Protein AF-A0A2N1IZI8-F1 (afdb_monomer)

Radius of gyration: 23.33 Å; Cα contacts (8 Å, |Δi|>4): 449; chains: 1; bounding box: 61×42×67 Å

Organism: NCBI:txid197482

Mean predicted aligned error: 6.03 Å

Foldseek 3Di:
DAFDPPFDPVLLVLLQVVLVVLLVQLVVLLPDDDPDQVVSFDWDAQPNDIWTWGVDADPPFRTWIDDPFKIKGAHRDDPPDPDHRIDIDTDPLNCLQPNPVVSVVVVLVSVCVSHVGDFAFAFKDKDKDKDWPDDDDPLQLLQKFFPDPDPQPQPDPAKDWDDDVPHTFWIKTDDDFKIKIKGFVQVVCVVPVVSVSCCVRPQVPDPPHDPVTIMIMIMIMGGDVRQQPDADPLGGLRGPVSVVVCVVVVVVVVPNGMDRHPDDPLLSVCLVVQWDQDPVRDIDGHDPVSSRD

Secondary structure (DSSP, 8-state):
-EE-TT--HHHHHHHHHHHHHHHHHHHHHHTS--SSGGG-EEEEEETTEEEEEESS--TT-SEEEE-SSEEEEE----TT--S-SEEEEE-HHHHHHH-HHHHHHHHHHHHHHH-SSEE-B--EEEEEEEE-S----HHHHHHEEE---S--S-SSSS-EEEEETTEEEEEEE--TTEEEEEEEHHHHHHH-GGGGGHIIIIITTSTT--TTS--EEEEEEEEHHHHTT-EETTEETTBHHHHHHTHHHHHHHHHHHEEE----HHHHHHHHHTEEE-TTS-EEEPPHHHHH-

Nearest PDB structures (foldseek):
  2af6-assembly2_G  TM=1.669E-01  e=7.636E-01  Mycobacterium tuberculosis
  3gwc-assembly2_G  TM=1.568E-01  e=1.373E+00  Mycobacterium tuberculosis
  3pbp-assembly2_D  TM=1.408E-01  e=3.121E+00  Saccharomyces cerevisiae
  3pbp-assembly4_J  TM=1.392E-01  e=5.291E+00  Saccharomyces cerevisiae

Structure (mmCIF, N/CA/C/O backbone):
data_AF-A0A2N1IZI8-F1
#
_entry.id   AF-A0A2N1IZI8-F1
#
loop_
_atom_site.group_PDB
_atom_site.id
_atom_site.type_symbol
_atom_site.label_atom_id
_atom_site.label_alt_id
_atom_site.label_comp_id
_atom_site.label_asym_id
_atom_site.label_entity_id
_atom_site.label_seq_id
_atom_site.pdbx_PDB_ins_code
_atom_site.Cartn_x
_atom_site.Cartn_y
_atom_site.Cartn_z
_atom_site.occupancy
_atom_site.B_iso_or_equiv
_atom_site.auth_seq_id
_atom_site.auth_comp_id
_atom_site.auth_asym_id
_atom_site.auth_atom_id
_atom_site.pdbx_PDB_model_num
ATOM 1 N N . TYR A 1 1 ? -10.263 6.969 8.848 1.00 91.00 1 TYR A N 1
ATOM 2 C CA . TYR A 1 1 ? -11.689 7.186 9.104 1.00 91.00 1 TYR A CA 1
ATOM 3 C C . TYR A 1 1 ? -11.866 8.398 9.988 1.00 91.00 1 TYR A C 1
ATOM 5 O O . TYR A 1 1 ? -11.061 8.643 10.887 1.00 91.00 1 TYR A O 1
ATOM 13 N N . TYR A 1 2 ? -12.883 9.174 9.658 1.00 91.19 2 TYR A N 1
ATOM 14 C CA . TYR A 1 2 ? -13.270 10.417 10.293 1.00 91.19 2 TYR A CA 1
ATOM 15 C C . TYR A 1 2 ? -14.724 10.272 10.729 1.00 91.19 2 TYR A C 1
ATOM 17 O O . TYR A 1 2 ? -15.522 9.757 9.944 1.00 91.19 2 TYR A O 1
ATOM 25 N N . PRO A 1 3 ? -15.086 10.733 11.928 1.00 87.06 3 PRO A N 1
ATOM 26 C CA . PRO A 1 3 ? -16.480 10.859 12.317 1.00 87.06 3 PRO A CA 1
ATOM 27 C C . PRO A 1 3 ? -17.219 11.763 11.344 1.00 87.06 3 PRO A C 1
ATOM 29 O O . PRO A 1 3 ? -16.685 12.798 10.932 1.00 87.06 3 PRO A O 1
ATOM 32 N N . ASN A 1 4 ? -18.421 11.358 10.952 1.00 84.81 4 ASN A N 1
ATOM 33 C CA . ASN A 1 4 ? -19.292 12.193 10.136 1.00 84.81 4 ASN A CA 1
ATOM 34 C C . ASN A 1 4 ? -20.238 13.027 11.034 1.00 84.81 4 ASN A C 1
ATOM 36 O O . ASN A 1 4 ? -20.228 12.895 12.257 1.00 84.81 4 ASN A O 1
ATOM 40 N N . MET A 1 5 ? -21.032 13.917 10.431 1.00 83.06 5 MET A N 1
ATOM 41 C CA . MET A 1 5 ? -21.903 14.856 11.162 1.00 83.06 5 MET A CA 1
ATOM 42 C C . MET A 1 5 ? -23.081 14.196 11.902 1.00 83.06 5 MET A C 1
ATOM 44 O O . MET A 1 5 ? -23.736 14.865 12.691 1.00 83.06 5 MET A O 1
ATOM 48 N N . GLN A 1 6 ? -23.354 12.916 11.648 1.00 86.75 6 GLN A N 1
ATOM 49 C CA . GLN A 1 6 ? -24.445 12.155 12.264 1.00 86.75 6 GLN A CA 1
ATOM 50 C C . GLN A 1 6 ? -24.029 11.460 13.563 1.00 86.75 6 GLN A C 1
ATOM 52 O O . GLN A 1 6 ? -24.893 10.929 14.249 1.00 86.75 6 GLN A O 1
ATOM 57 N N . LEU A 1 7 ? -22.734 11.448 13.899 1.00 87.75 7 LEU A N 1
ATOM 58 C CA . LEU A 1 7 ? -22.266 10.805 15.121 1.00 87.75 7 LEU A CA 1
ATOM 59 C C . LEU A 1 7 ? -22.846 11.523 16.349 1.00 87.75 7 LEU A C 1
ATOM 61 O O . LEU A 1 7 ? -22.687 12.738 16.509 1.00 87.75 7 LEU A O 1
ATOM 65 N N . THR A 1 8 ? -23.509 10.768 17.215 1.00 91.62 8 THR A N 1
ATOM 66 C CA . THR A 1 8 ? -24.122 11.268 18.445 1.00 91.62 8 THR A CA 1
ATOM 67 C C . THR A 1 8 ? -23.085 11.449 19.553 1.00 91.62 8 THR A C 1
ATOM 69 O O . THR A 1 8 ? -21.974 10.921 19.500 1.00 91.62 8 THR A O 1
ATOM 72 N N . GLN A 1 9 ? -23.440 12.200 20.598 1.00 90.75 9 GLN A N 1
ATOM 73 C CA . GLN A 1 9 ? -22.559 12.368 21.755 1.00 90.75 9 GLN A CA 1
ATOM 74 C C . GLN A 1 9 ? -22.321 11.050 22.509 1.00 90.75 9 GLN A C 1
ATOM 76 O O . GLN A 1 9 ? -21.206 10.843 22.979 1.00 90.75 9 GLN A O 1
ATOM 81 N N . SER A 1 10 ? -23.328 10.170 22.594 1.00 93.56 10 SER A N 1
ATOM 82 C CA . SER A 1 10 ? -23.185 8.852 23.230 1.00 93.56 10 SER A CA 1
ATOM 83 C C . SER A 1 10 ? -22.148 8.011 22.493 1.00 93.56 10 SER A C 1
ATOM 85 O O . SER A 1 10 ? -21.157 7.618 23.088 1.00 93.56 10 SER A O 1
ATOM 87 N N . GLU A 1 11 ? -22.275 7.875 21.170 1.00 93.50 11 GLU A N 1
ATOM 88 C CA . GLU A 1 11 ? -21.327 7.088 20.367 1.00 93.50 11 GLU A CA 1
ATOM 89 C C . GLU A 1 11 ? -19.895 7.649 20.423 1.00 93.50 11 GLU A C 1
ATOM 91 O O . GLU A 1 11 ? -18.917 6.912 20.312 1.00 93.50 11 GLU A O 1
ATOM 96 N N . MET A 1 12 ? -19.740 8.969 20.594 1.00 92.06 12 MET A N 1
ATOM 97 C CA . MET A 1 12 ? -18.425 9.582 20.816 1.00 92.06 12 MET A CA 1
ATOM 98 C C . MET A 1 12 ? -17.816 9.197 22.165 1.00 92.06 12 MET A C 1
ATOM 100 O O . MET A 1 12 ? -16.592 9.071 22.249 1.00 92.06 12 MET A O 1
ATOM 104 N N . ILE A 1 13 ? -18.640 9.089 23.211 1.00 94.38 13 ILE A N 1
ATOM 105 C CA . ILE A 1 13 ? -18.217 8.650 24.544 1.00 94.38 13 ILE A CA 1
ATOM 106 C C . ILE A 1 13 ? -17.843 7.171 24.470 1.00 94.38 13 ILE A C 1
ATOM 108 O O . ILE A 1 13 ? -16.692 6.854 24.754 1.00 94.38 13 ILE A O 1
ATOM 112 N N . ASP A 1 14 ? -18.724 6.327 23.932 1.00 95.69 14 ASP A N 1
ATOM 113 C CA . ASP A 1 14 ? -18.501 4.883 23.788 1.00 95.69 14 ASP A CA 1
ATOM 114 C C . ASP A 1 14 ? -17.203 4.586 23.016 1.00 95.69 14 ASP A C 1
ATOM 116 O O . ASP A 1 14 ? -16.357 3.804 23.451 1.00 95.69 14 ASP A O 1
ATOM 120 N N . PHE A 1 15 ? -16.969 5.292 21.903 1.00 95.81 15 PHE A N 1
ATOM 121 C CA . PHE A 1 15 ? -15.716 5.179 21.155 1.00 95.81 15 PHE A CA 1
ATOM 122 C C . PHE A 1 15 ? -14.492 5.624 21.971 1.00 95.81 15 PHE A C 1
ATOM 124 O O . PHE A 1 15 ? -13.420 5.024 21.883 1.00 95.81 15 PHE A O 1
ATOM 131 N N . ASN A 1 16 ? -14.602 6.711 22.736 1.00 96.25 16 ASN A N 1
ATOM 132 C CA . ASN A 1 16 ? -13.495 7.200 23.553 1.00 96.25 16 ASN A CA 1
ATOM 133 C C . ASN A 1 16 ? -13.175 6.270 24.722 1.00 96.25 16 ASN A C 1
ATOM 135 O O . ASN A 1 16 ? -11.993 6.154 25.066 1.00 96.25 16 ASN A O 1
ATOM 139 N N . ASP A 1 17 ? -14.183 5.620 25.294 1.00 97.50 17 ASP A N 1
ATOM 140 C CA . ASP A 1 17 ? -14.041 4.623 26.351 1.00 97.50 17 ASP A CA 1
ATOM 141 C C . ASP A 1 17 ? -13.372 3.367 25.791 1.00 97.50 17 ASP A C 1
ATOM 143 O O . ASP A 1 17 ? -12.302 2.996 26.272 1.00 97.50 17 ASP A O 1
ATOM 147 N N . PHE A 1 18 ? -13.834 2.865 24.639 1.00 97.88 18 PHE A N 1
ATOM 148 C CA . PHE A 1 18 ? -13.149 1.800 23.896 1.00 97.88 18 PHE A CA 1
ATOM 149 C C . PHE A 1 18 ? -11.659 2.113 23.656 1.00 97.88 18 PHE A C 1
ATOM 151 O O . PHE A 1 18 ? -10.773 1.300 23.923 1.00 97.88 18 PHE A O 1
ATOM 158 N N . VAL A 1 19 ? -11.333 3.326 23.191 1.00 98.06 19 VAL A N 1
ATOM 159 C CA . VAL A 1 19 ? -9.929 3.730 22.994 1.00 98.06 19 VAL A CA 1
ATOM 160 C C . VAL A 1 19 ? -9.167 3.831 24.321 1.00 98.06 19 VAL A C 1
ATOM 162 O O . VAL A 1 19 ? -7.954 3.616 24.345 1.00 98.06 19 VAL A O 1
ATOM 165 N N . THR A 1 20 ? -9.838 4.176 25.419 1.00 98.38 20 THR A N 1
ATOM 166 C CA . THR A 1 20 ? -9.236 4.253 26.758 1.00 98.38 20 THR A CA 1
ATOM 167 C C . THR A 1 20 ? -8.808 2.882 27.254 1.00 98.38 20 THR A C 1
ATOM 169 O O . THR A 1 20 ? -7.672 2.754 27.717 1.00 98.38 20 THR A O 1
ATOM 172 N N . ASP A 1 21 ? -9.647 1.873 27.059 1.00 98.31 21 ASP A N 1
ATOM 173 C CA . ASP A 1 21 ? -9.355 0.491 27.439 1.00 98.31 21 ASP A CA 1
ATOM 174 C C . ASP A 1 21 ? -8.155 -0.045 26.654 1.00 98.31 21 ASP A C 1
ATOM 176 O O . ASP A 1 21 ? -7.185 -0.545 27.228 1.00 98.31 21 ASP A O 1
ATOM 180 N N . LEU A 1 22 ? -8.120 0.200 25.339 1.00 98.50 22 LEU A N 1
ATOM 181 C CA . LEU A 1 22 ? -6.965 -0.156 24.513 1.00 98.50 22 LEU A CA 1
ATOM 182 C C . LEU A 1 22 ? -5.671 0.553 24.955 1.00 98.50 22 LEU A C 1
ATOM 184 O O . LEU A 1 22 ? -4.583 -0.018 24.863 1.00 98.50 22 LEU A O 1
ATOM 188 N N . ILE A 1 23 ? -5.751 1.802 25.426 1.00 98.50 23 ILE A N 1
ATOM 189 C CA . ILE A 1 23 ? -4.587 2.524 25.963 1.00 98.50 23 ILE A CA 1
ATOM 190 C C . ILE A 1 23 ? -4.104 1.891 27.274 1.00 98.50 23 ILE A C 1
ATOM 192 O O . ILE A 1 23 ? -2.892 1.854 27.497 1.00 98.50 23 ILE A O 1
ATOM 196 N N . ALA A 1 24 ? -5.007 1.410 28.131 1.00 98.38 24 ALA A N 1
ATOM 197 C CA . ALA A 1 24 ? -4.638 0.691 29.348 1.00 98.38 24 ALA A CA 1
ATOM 198 C C . ALA A 1 24 ? -3.890 -0.608 29.005 1.00 98.38 24 ALA A C 1
ATOM 200 O O . ALA A 1 24 ? -2.743 -0.770 29.424 1.00 98.38 24 ALA A O 1
ATOM 201 N N . LEU A 1 25 ? -4.445 -1.426 28.104 1.00 98.31 25 LEU A N 1
ATOM 202 C CA . LEU A 1 25 ? -3.799 -2.648 27.606 1.00 98.31 25 LEU A CA 1
ATOM 203 C C . LEU A 1 25 ? -2.442 -2.364 26.942 1.00 98.31 25 LEU A C 1
ATOM 205 O O . LEU A 1 25 ? -1.466 -3.085 27.138 1.00 98.31 25 LEU A O 1
ATOM 209 N N . LYS A 1 26 ? -2.323 -1.265 26.190 1.00 97.81 26 LYS A N 1
ATOM 210 C CA . LYS A 1 26 ? -1.033 -0.833 25.637 1.00 97.81 26 LYS A CA 1
ATOM 211 C C . LYS A 1 26 ? 0.003 -0.553 26.731 1.00 97.81 26 LYS A C 1
ATOM 213 O O . LYS A 1 26 ? 1.172 -0.882 26.533 1.00 97.81 26 LYS A O 1
ATOM 218 N N . LYS A 1 27 ? -0.373 0.086 27.845 1.00 97.62 27 LYS A N 1
ATOM 219 C CA . LYS A 1 27 ? 0.562 0.349 28.958 1.00 97.62 27 LYS A CA 1
ATOM 220 C C . LYS A 1 27 ? 1.060 -0.954 29.574 1.00 97.62 27 LYS A C 1
ATOM 222 O O . LYS A 1 27 ? 2.234 -1.053 29.909 1.00 97.62 27 LYS A O 1
ATOM 227 N N . GLU A 1 28 ? 0.205 -1.963 29.661 1.00 97.56 28 GLU A N 1
ATOM 228 C CA . GLU A 1 28 ? 0.614 -3.299 30.092 1.00 97.56 28 GLU A CA 1
ATOM 229 C C . GLU A 1 28 ? 1.563 -3.952 29.079 1.00 97.56 28 GLU A C 1
ATOM 231 O O . GLU A 1 28 ? 2.641 -4.412 29.455 1.00 97.56 28 GLU A O 1
ATOM 236 N N . ALA A 1 29 ? 1.251 -3.882 27.779 1.00 96.94 29 ALA A N 1
ATOM 237 C CA . ALA A 1 29 ? 2.137 -4.361 26.716 1.00 96.94 29 ALA A CA 1
ATOM 238 C C . ALA A 1 29 ? 3.523 -3.683 26.742 1.00 96.94 29 ALA A C 1
ATOM 240 O O . ALA A 1 29 ? 4.531 -4.289 26.373 1.00 96.94 29 ALA A O 1
ATOM 241 N N . GLN A 1 30 ? 3.610 -2.426 27.192 1.00 95.81 30 GLN A N 1
ATOM 242 C CA . GLN A 1 30 ? 4.882 -1.713 27.355 1.00 95.81 30 GLN A CA 1
ATOM 243 C C . GLN A 1 30 ? 5.776 -2.309 28.448 1.00 95.81 30 GLN A C 1
ATOM 245 O O . GLN A 1 30 ? 6.993 -2.138 28.364 1.00 95.81 30 GLN A O 1
ATOM 250 N N . ASN A 1 31 ? 5.224 -3.049 29.408 1.00 96.19 31 ASN A N 1
ATOM 251 C CA . ASN A 1 31 ? 6.003 -3.700 30.462 1.00 96.19 31 ASN A CA 1
ATOM 252 C C . ASN A 1 31 ? 6.641 -5.025 30.007 1.00 96.19 31 ASN A C 1
ATOM 254 O O . ASN A 1 31 ? 7.545 -5.530 30.674 1.00 96.19 31 ASN A O 1
ATOM 258 N N . ILE A 1 32 ? 6.225 -5.572 28.859 1.00 95.56 32 ILE A N 1
ATOM 259 C CA . ILE A 1 32 ? 6.822 -6.777 28.273 1.00 95.56 32 ILE A CA 1
ATOM 260 C C . ILE A 1 32 ? 8.254 -6.461 27.827 1.00 95.56 32 ILE A C 1
ATOM 262 O O . ILE A 1 32 ? 8.492 -5.518 27.062 1.00 95.56 32 ILE A O 1
ATOM 266 N N . LYS A 1 33 ? 9.216 -7.259 28.302 1.00 91.56 33 LYS A N 1
ATOM 267 C CA . LYS A 1 33 ? 10.637 -7.135 27.960 1.00 91.56 33 LYS A CA 1
ATOM 268 C C . LYS A 1 33 ? 10.950 -7.966 26.714 1.00 91.56 33 LYS A C 1
ATOM 270 O O . LYS A 1 33 ? 11.034 -9.183 26.792 1.00 91.56 33 LYS A O 1
ATOM 275 N N . SER A 1 34 ? 11.167 -7.296 25.587 1.00 90.75 34 SER A N 1
ATOM 276 C CA . SER A 1 34 ? 11.812 -7.872 24.401 1.00 90.75 34 SER A CA 1
ATOM 277 C C . SER A 1 34 ? 12.664 -6.803 23.718 1.00 90.75 34 SER A C 1
ATOM 279 O O . SER A 1 34 ? 12.322 -5.616 23.740 1.00 90.75 34 SER A O 1
ATOM 281 N N . TYR A 1 35 ? 13.779 -7.227 23.119 1.00 83.00 35 TYR A N 1
ATOM 282 C CA . TYR A 1 35 ? 14.604 -6.384 22.249 1.00 83.00 35 TYR A CA 1
ATOM 283 C C . TYR A 1 35 ? 13.876 -6.038 20.945 1.00 83.00 35 TYR A C 1
ATOM 285 O O . TYR A 1 35 ? 14.132 -4.991 20.350 1.00 83.00 35 TYR A O 1
ATOM 293 N N . ASN A 1 36 ? 12.936 -6.888 20.526 1.00 84.56 36 ASN A N 1
ATOM 294 C CA . ASN A 1 36 ? 12.098 -6.664 19.365 1.00 84.56 36 ASN A CA 1
ATOM 295 C C . ASN A 1 36 ? 10.779 -5.997 19.785 1.00 84.56 36 ASN A C 1
ATOM 297 O O . ASN A 1 36 ? 9.943 -6.577 20.478 1.00 84.56 36 ASN A O 1
ATOM 301 N N . GLY A 1 37 ? 10.569 -4.757 19.342 1.00 78.88 37 GLY A N 1
ATOM 302 C CA . GLY A 1 37 ? 9.357 -3.998 19.657 1.00 78.88 37 GLY A CA 1
ATOM 303 C C . GLY A 1 37 ? 8.063 -4.643 19.147 1.00 78.88 37 GLY A C 1
ATOM 304 O O . GLY A 1 37 ? 7.008 -4.409 19.737 1.00 78.88 37 GLY A O 1
ATOM 305 N N . ASP A 1 38 ? 8.134 -5.467 18.098 1.00 83.00 38 ASP A N 1
ATOM 306 C CA . ASP A 1 38 ? 6.969 -6.166 17.546 1.00 83.00 38 ASP A CA 1
ATOM 307 C C . ASP A 1 38 ? 6.559 -7.408 18.359 1.00 83.00 38 ASP A C 1
ATOM 309 O O . ASP A 1 38 ? 5.463 -7.922 18.159 1.00 83.00 38 ASP A O 1
ATOM 313 N N . GLU A 1 39 ? 7.370 -7.845 19.327 1.00 90.25 39 GLU A N 1
ATOM 314 C CA . GLU A 1 39 ? 7.029 -8.926 20.272 1.00 90.25 39 GLU A CA 1
ATOM 315 C C . GLU A 1 39 ? 6.387 -8.407 21.564 1.00 90.25 39 GLU A C 1
ATOM 317 O O . GLU A 1 39 ? 5.916 -9.174 22.400 1.00 90.25 39 GLU A O 1
ATOM 322 N N . ARG A 1 40 ? 6.353 -7.085 21.745 1.00 95.12 40 ARG A N 1
ATOM 323 C CA . ARG A 1 40 ? 5.790 -6.436 22.930 1.00 95.12 40 ARG A CA 1
ATOM 324 C C . ARG A 1 40 ? 4.327 -6.096 22.679 1.00 95.12 40 ARG A C 1
ATOM 326 O O . ARG A 1 40 ? 4.007 -4.961 22.299 1.00 95.12 40 ARG A O 1
ATOM 333 N N . TYR A 1 41 ? 3.459 -7.086 22.861 1.00 97.19 41 TYR A N 1
ATOM 334 C CA . TYR A 1 41 ? 2.015 -6.961 22.682 1.00 97.19 41 TYR A CA 1
ATOM 335 C C . TYR A 1 41 ? 1.214 -7.816 23.672 1.00 97.19 41 TYR A C 1
ATOM 337 O O . TYR A 1 41 ? 1.708 -8.815 24.185 1.00 97.19 41 TYR A O 1
ATOM 345 N N . LEU A 1 42 ? -0.047 -7.440 23.887 1.00 97.38 42 LEU A N 1
ATOM 346 C CA . LEU A 1 42 ? -1.066 -8.307 24.490 1.00 97.38 42 LEU A CA 1
ATOM 347 C C . LEU A 1 42 ? -2.004 -8.836 23.410 1.00 97.38 42 LEU A C 1
ATOM 349 O O . LEU A 1 42 ? -2.186 -8.176 22.394 1.00 97.38 42 LEU A O 1
ATOM 353 N N . THR A 1 43 ? -2.600 -10.008 23.610 1.00 97.69 43 THR A N 1
ATOM 354 C CA . THR A 1 43 ? -3.628 -10.523 22.694 1.00 97.69 43 THR A CA 1
ATOM 355 C C . THR A 1 43 ? -5.003 -10.240 23.272 1.00 97.69 43 THR A C 1
ATOM 357 O O . THR A 1 43 ? -5.265 -10.639 24.398 1.00 97.69 43 THR A O 1
ATOM 360 N N . GLU A 1 44 ? -5.870 -9.610 22.486 1.00 97.81 44 GLU A N 1
ATOM 361 C CA . GLU A 1 44 ? -7.244 -9.282 22.868 1.00 97.81 44 GLU A CA 1
ATOM 362 C C . GLU A 1 44 ? -8.215 -9.692 21.757 1.00 97.81 44 GLU A C 1
ATOM 364 O O . GLU A 1 44 ? -7.841 -9.722 20.578 1.00 97.81 44 GLU A O 1
ATOM 369 N N . THR A 1 45 ? -9.460 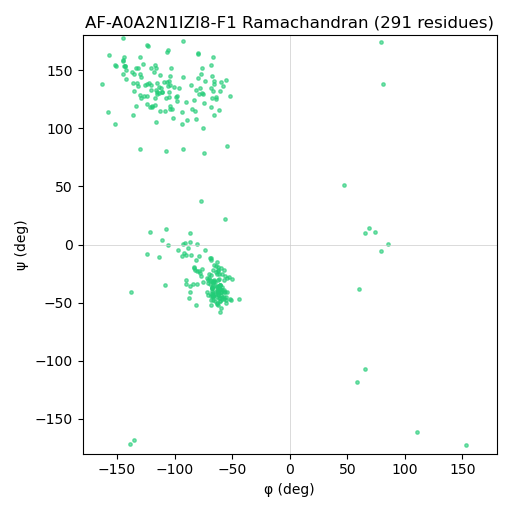-10.013 22.116 1.00 97.38 45 THR A N 1
ATOM 370 C CA . THR A 1 45 ? -10.502 -10.330 21.129 1.00 97.38 45 THR A CA 1
ATOM 371 C C . THR A 1 45 ? -11.460 -9.155 20.998 1.00 97.38 45 THR A C 1
ATOM 373 O O . THR A 1 45 ? -12.163 -8.811 21.937 1.00 97.38 45 THR A O 1
ATOM 376 N N . ILE A 1 46 ? -11.518 -8.557 19.809 1.00 96.12 46 ILE A N 1
ATOM 377 C CA . ILE A 1 46 ? -12.388 -7.419 19.496 1.00 96.12 46 ILE A CA 1
ATOM 378 C C . ILE A 1 46 ? -13.320 -7.860 18.372 1.00 96.12 46 ILE A C 1
ATOM 380 O O . ILE A 1 46 ? -12.848 -8.246 17.303 1.00 96.12 46 ILE A O 1
ATOM 384 N N . ASN A 1 47 ? -14.631 -7.845 18.621 1.00 92.81 47 ASN A N 1
ATOM 385 C CA . ASN A 1 47 ? -15.679 -8.279 17.687 1.00 92.81 47 ASN A CA 1
ATOM 386 C C . ASN A 1 47 ? -15.371 -9.638 17.030 1.00 92.81 47 ASN A C 1
ATOM 388 O O . ASN A 1 47 ? -15.382 -9.775 15.811 1.00 92.81 47 ASN A O 1
ATOM 392 N N . ASN A 1 48 ? -15.039 -10.645 17.846 1.00 93.00 48 ASN A N 1
ATOM 393 C CA . ASN A 1 48 ? -14.661 -12.004 17.419 1.00 93.00 48 ASN A CA 1
ATOM 394 C C . ASN A 1 48 ? -13.354 -12.118 16.611 1.00 93.00 48 ASN A C 1
ATOM 396 O O . ASN A 1 48 ? -13.029 -13.194 16.105 1.00 93.00 48 ASN A O 1
ATOM 400 N N . HIS A 1 49 ? -12.561 -11.052 16.528 1.00 94.94 49 HIS A N 1
ATOM 401 C CA . HIS A 1 49 ? -11.250 -11.063 15.890 1.00 94.94 49 HIS A CA 1
ATOM 402 C C . HIS A 1 49 ? -10.141 -10.910 16.926 1.00 94.94 49 HIS A C 1
ATOM 404 O O . HIS A 1 49 ? -10.167 -10.008 17.761 1.00 94.94 49 HIS A O 1
ATOM 410 N N . LYS A 1 50 ? -9.127 -11.775 16.848 1.00 97.69 50 LYS A N 1
ATOM 411 C CA . LYS A 1 50 ? -7.935 -11.665 17.694 1.00 97.69 50 LYS A CA 1
ATOM 412 C C . LYS A 1 50 ? -6.996 -10.598 17.147 1.00 97.69 50 LYS A C 1
ATOM 414 O O . LYS A 1 50 ? -6.628 -10.630 15.969 1.00 97.69 50 LYS A O 1
ATOM 419 N N . PHE A 1 51 ? -6.574 -9.696 18.021 1.00 98.25 51 PHE A N 1
ATOM 420 C CA . PHE A 1 51 ? -5.604 -8.655 17.727 1.00 98.25 51 PHE A CA 1
ATOM 421 C C . PHE A 1 51 ? -4.493 -8.627 18.767 1.00 98.25 51 PHE A C 1
ATOM 423 O O . PHE A 1 51 ? -4.709 -8.845 19.954 1.00 98.25 51 PHE A O 1
ATOM 430 N N . HIS A 1 52 ? -3.298 -8.284 18.307 1.00 98.25 52 HIS A N 1
ATOM 431 C CA . HIS A 1 52 ? -2.182 -7.886 19.142 1.00 98.25 52 HIS A CA 1
ATOM 432 C C . HIS A 1 52 ? -2.296 -6.391 19.448 1.00 98.25 52 HIS A C 1
ATOM 434 O O . HIS A 1 52 ? -2.223 -5.559 18.540 1.00 98.25 52 HIS A O 1
ATOM 440 N N . ILE A 1 53 ? -2.463 -6.041 20.719 1.00 98.31 53 ILE A N 1
ATOM 441 C CA . ILE A 1 53 ? -2.407 -4.674 21.230 1.00 98.31 53 ILE A CA 1
ATOM 442 C C . ILE A 1 53 ? -0.940 -4.298 21.412 1.00 98.31 53 ILE A C 1
ATOM 444 O O . ILE A 1 53 ? -0.263 -4.801 22.306 1.00 98.31 53 ILE A O 1
ATOM 448 N N . MET A 1 54 ? -0.427 -3.430 20.543 1.00 97.88 54 MET A N 1
ATOM 449 C CA . MET A 1 54 ? 1.004 -3.140 20.480 1.00 97.88 54 MET A CA 1
ATOM 450 C C . MET A 1 54 ? 1.439 -2.158 21.575 1.00 97.88 54 MET A C 1
ATOM 452 O O . MET A 1 54 ? 0.767 -1.159 21.838 1.00 97.88 54 MET A O 1
ATOM 456 N N . SER A 1 55 ? 2.635 -2.367 22.129 1.00 96.12 55 SER A N 1
ATOM 457 C CA . SER A 1 55 ? 3.293 -1.428 23.059 1.00 96.12 55 SER A CA 1
ATOM 458 C C . SER A 1 55 ? 3.631 -0.065 22.431 1.00 96.12 55 SER A C 1
ATOM 460 O O . SER A 1 55 ? 3.721 0.963 23.115 1.00 96.12 55 SER A O 1
ATOM 462 N N . THR A 1 56 ? 3.807 -0.036 21.109 1.00 94.38 56 THR A N 1
ATOM 463 C CA . THR A 1 56 ? 4.070 1.165 20.310 1.00 94.38 56 THR A CA 1
ATOM 464 C C . THR A 1 56 ? 2.833 1.575 19.518 1.00 94.38 56 THR A C 1
ATOM 466 O O . THR A 1 56 ? 1.827 0.870 19.448 1.00 94.38 56 THR A O 1
ATOM 469 N N . SER A 1 57 ? 2.842 2.780 18.954 1.00 94.94 57 SER A N 1
ATOM 470 C CA . SER A 1 57 ? 1.711 3.262 18.159 1.00 94.94 57 SER A CA 1
ATOM 471 C C . SER A 1 57 ? 2.176 4.080 16.982 1.00 94.94 57 SER A C 1
ATOM 473 O O . SER A 1 57 ? 3.240 4.700 17.015 1.00 94.94 57 SER A O 1
ATOM 475 N N . GLN A 1 58 ? 1.347 4.102 15.947 1.00 94.12 58 GLN A N 1
ATOM 476 C CA . GLN A 1 58 ? 1.577 4.965 14.807 1.00 94.12 58 GLN A CA 1
ATOM 477 C C . GLN A 1 58 ? 1.604 6.440 15.232 1.00 94.12 58 GLN A C 1
ATOM 479 O O . GLN A 1 58 ? 0.797 6.886 16.050 1.00 94.12 58 GLN A O 1
ATOM 484 N N . LYS A 1 59 ? 2.526 7.219 14.653 1.00 92.44 59 LYS A N 1
ATOM 485 C CA . LYS A 1 59 ? 2.662 8.656 14.926 1.00 92.44 59 LYS A CA 1
ATOM 486 C C . LYS A 1 59 ? 1.315 9.373 14.760 1.00 92.44 59 LYS A C 1
ATOM 488 O O . LYS A 1 59 ? 0.672 9.263 13.719 1.00 92.44 59 LYS A O 1
ATOM 493 N N . GLY A 1 60 ? 0.917 10.133 15.781 1.00 92.81 60 GLY A N 1
ATOM 494 C CA . GLY A 1 60 ? -0.357 10.862 15.812 1.00 92.81 60 GLY A CA 1
ATOM 495 C C . GLY A 1 60 ? -1.560 10.050 16.309 1.00 92.81 60 GLY A C 1
ATOM 496 O O . GLY A 1 60 ? -2.657 10.605 16.387 1.00 92.81 60 GLY A O 1
ATOM 497 N N . PHE A 1 61 ? -1.361 8.779 16.673 1.00 96.50 61 PHE A N 1
ATOM 498 C CA . PHE A 1 61 ? -2.369 7.902 17.268 1.00 96.50 61 PHE A CA 1
ATOM 499 C C . PHE A 1 61 ? -1.966 7.464 18.681 1.00 96.50 61 PHE A C 1
ATOM 501 O O . PHE A 1 61 ? -0.788 7.455 19.037 1.00 96.50 61 PHE A O 1
ATOM 508 N N . ALA A 1 62 ? -2.959 7.132 19.504 1.00 97.25 62 ALA A N 1
ATOM 509 C CA . ALA A 1 62 ? -2.768 6.806 20.914 1.00 97.25 62 ALA A CA 1
ATOM 510 C C . ALA A 1 62 ? -2.437 5.324 21.140 1.00 97.25 62 ALA A C 1
ATOM 512 O O . ALA A 1 62 ? -1.625 5.008 22.011 1.00 97.25 62 ALA A O 1
ATOM 513 N N . VAL A 1 63 ? -3.033 4.436 20.341 1.00 98.12 63 VAL A N 1
ATOM 514 C CA . VAL A 1 63 ? -2.853 2.979 20.402 1.00 98.12 63 VAL A CA 1
ATOM 515 C C . VAL A 1 63 ? -2.880 2.381 18.995 1.00 98.12 63 VAL A C 1
ATOM 517 O O . VAL A 1 63 ? -3.424 2.976 18.062 1.00 98.12 63 VAL A O 1
ATOM 520 N N . THR A 1 64 ? -2.229 1.237 18.797 1.00 98.38 64 THR A N 1
ATOM 521 C CA . THR A 1 64 ? -2.275 0.478 17.542 1.00 98.38 64 THR A CA 1
ATOM 522 C C . THR A 1 64 ? -2.477 -0.991 17.850 1.00 98.38 64 THR A C 1
ATOM 524 O O . THR A 1 64 ? -1.780 -1.543 18.696 1.00 98.38 64 THR A O 1
ATOM 527 N N . ILE A 1 65 ? -3.416 -1.601 17.140 1.00 98.12 65 ILE A N 1
ATOM 528 C CA . ILE A 1 65 ? -3.685 -3.031 17.184 1.00 98.12 65 ILE A CA 1
ATOM 529 C C . ILE A 1 65 ? -3.316 -3.640 15.833 1.00 98.12 65 ILE A C 1
ATOM 531 O O . ILE A 1 65 ? -3.431 -2.978 14.797 1.00 98.12 65 ILE A O 1
ATOM 535 N N . LYS A 1 66 ? -2.829 -4.877 15.826 1.00 97.50 66 LYS A N 1
ATOM 536 C CA . LYS A 1 66 ? -2.397 -5.569 14.606 1.00 97.50 66 LYS A CA 1
ATOM 537 C C . LYS A 1 66 ? -2.883 -7.009 14.604 1.00 97.50 66 LYS A C 1
ATOM 539 O O . LYS A 1 66 ? -2.962 -7.639 15.648 1.00 97.50 66 LYS A O 1
ATOM 544 N N . ASN A 1 67 ? -3.149 -7.546 13.428 1.00 96.00 67 ASN A N 1
ATOM 545 C CA . ASN A 1 67 ? -3.184 -8.986 13.204 1.00 96.00 67 ASN A CA 1
ATOM 546 C C . ASN A 1 67 ? -2.425 -9.300 11.900 1.00 96.00 67 ASN A C 1
ATOM 548 O O . ASN A 1 67 ? -1.723 -8.433 11.365 1.00 96.00 67 ASN A O 1
ATOM 552 N N . GLY A 1 68 ? -2.544 -10.530 11.394 1.00 93.69 68 GLY A N 1
ATOM 553 C CA . GLY A 1 68 ? -1.905 -10.932 10.135 1.00 93.69 68 GLY A CA 1
ATOM 554 C C . GLY A 1 68 ? -2.386 -10.149 8.905 1.00 93.69 68 GLY A C 1
ATOM 555 O O . GLY A 1 68 ? -1.670 -10.077 7.911 1.00 93.69 68 GLY A O 1
ATOM 556 N N . ASP A 1 69 ? -3.553 -9.508 8.983 1.00 96.31 69 ASP A N 1
ATOM 557 C CA . ASP A 1 69 ? -4.241 -8.928 7.831 1.00 96.31 69 ASP A CA 1
ATOM 558 C C . ASP A 1 69 ? -4.202 -7.394 7.806 1.00 96.31 69 ASP A C 1
ATOM 560 O O . ASP A 1 69 ? -4.105 -6.784 6.735 1.00 96.31 69 ASP A O 1
ATOM 564 N N . VAL A 1 70 ? -4.250 -6.748 8.975 1.00 97.75 70 VAL A N 1
ATOM 565 C CA . VAL A 1 70 ? -4.324 -5.287 9.099 1.00 97.75 70 VAL A CA 1
ATOM 566 C C . VAL A 1 70 ? -3.563 -4.746 10.307 1.00 97.75 70 VAL A C 1
ATOM 568 O O . VAL A 1 70 ? -3.300 -5.435 11.291 1.00 97.75 70 VAL A O 1
ATOM 571 N N . SER A 1 71 ? -3.230 -3.458 10.238 1.00 97.88 71 SER A N 1
ATOM 572 C CA . SER A 1 71 ? -2.905 -2.633 11.405 1.00 97.88 71 SER A CA 1
ATOM 573 C C . SER A 1 71 ? -3.954 -1.534 11.539 1.00 97.88 71 SER A C 1
ATOM 575 O O . SER A 1 71 ? -4.263 -0.856 10.557 1.00 97.88 71 SER A O 1
ATOM 577 N N . ILE A 1 72 ? -4.504 -1.356 12.738 1.00 98.38 72 ILE A N 1
ATOM 578 C CA . ILE A 1 72 ? -5.530 -0.354 13.027 1.00 98.38 72 ILE A CA 1
ATOM 579 C C . ILE A 1 72 ? -5.029 0.535 14.163 1.00 98.38 72 ILE A C 1
ATOM 581 O O . ILE A 1 72 ? -4.716 0.065 15.255 1.00 98.38 72 ILE A O 1
ATOM 585 N N . SER A 1 73 ? -4.932 1.832 13.907 1.00 98.31 73 SER A N 1
ATOM 586 C CA . SER A 1 73 ? -4.469 2.821 14.875 1.00 98.31 73 SER A CA 1
ATOM 587 C C . SER A 1 73 ? -5.616 3.722 15.297 1.00 98.31 73 SER A C 1
ATOM 589 O O . SER A 1 73 ? -6.313 4.276 14.447 1.00 98.31 73 SER A O 1
ATOM 591 N N . PHE A 1 74 ? -5.774 3.908 16.606 1.00 97.81 74 PHE A N 1
ATOM 592 C CA . PHE A 1 74 ? -6.867 4.673 17.196 1.00 97.81 74 PHE A CA 1
ATOM 593 C C . PHE A 1 74 ? -6.356 5.879 17.969 1.00 97.81 74 PHE A C 1
ATOM 595 O O . PHE A 1 74 ? -5.282 5.864 18.578 1.00 97.81 74 PHE A O 1
ATOM 602 N N . LYS A 1 75 ? -7.156 6.938 17.976 1.00 95.69 75 LYS A N 1
ATOM 603 C CA . LYS A 1 75 ? -7.033 8.048 18.913 1.00 95.69 75 LYS A CA 1
ATOM 604 C C . LYS A 1 75 ? -8.418 8.525 19.307 1.00 95.69 75 LYS A C 1
ATOM 606 O O . LYS A 1 75 ? -9.342 8.480 18.498 1.00 95.69 75 LYS A O 1
ATOM 611 N N . ARG A 1 76 ? -8.517 9.046 20.527 1.00 93.88 76 ARG A N 1
ATOM 612 C CA . ARG A 1 76 ? -9.758 9.621 21.039 1.00 93.88 76 ARG A CA 1
ATOM 613 C C . ARG A 1 76 ? -10.276 10.716 20.112 1.00 93.88 76 ARG A C 1
ATOM 615 O O . ARG A 1 76 ? -9.506 11.519 19.570 1.00 93.88 76 ARG A O 1
ATOM 622 N N . PHE A 1 77 ? -11.587 10.747 19.958 1.00 87.31 77 PHE A N 1
ATOM 623 C CA . PHE A 1 77 ? -12.289 11.802 19.266 1.00 87.31 77 PHE A CA 1
ATOM 624 C C . PHE A 1 77 ? -12.170 13.128 20.023 1.00 87.31 77 PHE A C 1
ATOM 626 O O . PHE A 1 77 ? -12.312 13.195 21.243 1.00 87.31 77 PHE A O 1
ATOM 633 N N . LYS A 1 78 ? -11.943 14.206 19.267 1.00 82.88 78 LYS A N 1
ATOM 634 C CA . LYS A 1 78 ? -12.032 15.586 19.744 1.00 82.88 78 LYS A CA 1
ATOM 635 C C . LYS A 1 78 ? -12.831 16.389 18.724 1.00 82.88 78 LYS A C 1
ATOM 637 O O . LYS A 1 78 ? -12.386 16.528 17.585 1.00 82.88 78 LYS A O 1
ATOM 642 N N . LYS A 1 79 ? -13.963 16.964 19.147 1.00 73.50 79 LYS A N 1
ATOM 643 C CA . LYS A 1 79 ? -14.917 17.702 18.290 1.00 73.50 79 LYS A CA 1
ATOM 644 C C . LYS A 1 79 ? -14.268 18.817 17.454 1.00 73.50 79 LYS A C 1
ATOM 646 O O . LYS A 1 79 ? -14.727 19.120 16.362 1.00 73.50 79 LYS A O 1
ATOM 651 N N . ILE A 1 80 ? -13.169 19.388 17.945 1.00 65.19 80 ILE A N 1
ATOM 652 C CA . ILE A 1 80 ? -12.462 20.524 17.332 1.00 65.19 80 ILE A CA 1
ATOM 653 C C . ILE A 1 80 ? -11.498 20.085 16.207 1.00 65.19 80 ILE A C 1
ATOM 655 O O . ILE A 1 80 ? -11.107 20.895 15.370 1.00 65.19 80 ILE A O 1
ATOM 659 N N . THR A 1 81 ? -11.086 18.812 16.143 1.00 65.00 81 THR A N 1
ATOM 660 C CA . THR A 1 81 ? -9.994 18.398 15.243 1.00 65.00 81 THR A CA 1
ATOM 661 C C . THR A 1 81 ? -10.496 17.799 13.927 1.00 65.00 81 THR A C 1
ATOM 663 O O . THR A 1 81 ? -11.149 16.761 13.932 1.00 65.00 81 THR A O 1
ATOM 666 N N . LYS A 1 82 ? -10.086 18.367 12.781 1.00 74.62 82 LYS A N 1
ATOM 667 C CA . LYS A 1 82 ? -10.301 17.799 11.427 1.00 74.62 82 LYS A CA 1
ATOM 668 C C . LYS A 1 82 ? -9.344 16.639 11.097 1.00 74.62 82 LYS A C 1
ATOM 670 O O . LYS A 1 82 ? -8.823 16.542 9.988 1.00 74.62 82 LYS A O 1
ATOM 675 N N . GLN A 1 83 ? -9.030 15.790 12.068 1.00 82.62 83 GLN A N 1
ATOM 676 C CA . GLN A 1 83 ? -8.055 14.713 11.904 1.00 82.62 83 GLN A CA 1
ATOM 677 C C . GLN A 1 83 ? -8.723 13.338 12.043 1.00 82.62 83 GLN A C 1
ATOM 679 O O . GLN A 1 83 ? -9.696 13.219 12.784 1.00 82.62 83 GLN A O 1
ATOM 684 N N . PRO A 1 84 ? -8.191 12.281 11.400 1.00 91.06 84 PRO A N 1
ATOM 685 C CA . PRO A 1 84 ? -8.801 10.958 11.482 1.00 91.06 84 PRO A CA 1
ATOM 686 C C . PRO A 1 84 ? -8.659 10.397 12.898 1.00 91.06 84 PRO A C 1
ATOM 688 O O . PRO A 1 84 ? -7.567 10.471 13.467 1.00 91.06 84 PRO A O 1
ATOM 691 N N . CYS A 1 85 ? -9.735 9.834 13.453 1.00 94.06 85 CYS A N 1
ATOM 692 C CA . CYS A 1 85 ? -9.702 9.128 14.740 1.00 94.06 85 CYS A CA 1
ATOM 693 C C . CYS A 1 85 ? -9.219 7.677 14.598 1.00 94.06 85 CYS A C 1
ATOM 695 O O . CYS A 1 85 ? -8.692 7.110 15.551 1.00 94.06 85 CYS A O 1
ATOM 697 N N . ILE A 1 86 ? -9.337 7.107 13.394 1.00 96.31 86 ILE A N 1
ATOM 698 C CA . ILE A 1 86 ? -8.899 5.746 13.076 1.00 96.31 86 ILE A CA 1
ATOM 699 C C . ILE A 1 86 ? -8.079 5.773 11.790 1.00 96.31 86 ILE A C 1
ATOM 701 O O . ILE A 1 86 ? -8.480 6.402 10.803 1.00 96.31 86 ILE A O 1
ATOM 705 N N . LYS A 1 87 ? -6.959 5.058 11.758 1.00 97.06 87 LYS A N 1
ATOM 706 C CA . LYS A 1 87 ? -6.224 4.739 10.531 1.00 97.06 87 LYS A CA 1
ATOM 707 C C . LYS A 1 87 ? -6.136 3.227 10.377 1.00 97.06 87 LYS A C 1
ATOM 709 O O . LYS A 1 87 ? -5.902 2.530 11.352 1.00 97.06 87 LYS A O 1
ATOM 714 N N . VAL A 1 88 ? -6.342 2.749 9.154 1.00 97.56 88 VAL A N 1
ATOM 715 C CA . VAL A 1 88 ? -6.220 1.334 8.797 1.00 97.56 88 VAL A CA 1
ATOM 716 C C . VAL A 1 88 ? -5.151 1.200 7.725 1.00 97.56 88 VAL A C 1
ATOM 718 O O . VAL A 1 88 ? -5.168 1.943 6.743 1.00 97.56 88 VAL A O 1
ATOM 721 N N . GLU A 1 89 ? -4.248 0.247 7.914 1.00 97.69 89 GLU A N 1
ATOM 722 C CA . GLU A 1 89 ? -3.251 -0.178 6.935 1.00 97.69 89 GLU A CA 1
ATOM 723 C C . GLU A 1 89 ? -3.473 -1.661 6.626 1.00 97.69 89 GLU A C 1
ATOM 725 O O . GLU A 1 89 ? -3.386 -2.509 7.516 1.00 97.69 89 GLU A O 1
ATOM 730 N N . TYR A 1 90 ? -3.784 -1.971 5.367 1.00 97.69 90 TYR A N 1
ATOM 731 C CA . TYR A 1 90 ? -4.015 -3.338 4.903 1.00 97.69 90 TYR A CA 1
ATOM 732 C C . TYR A 1 90 ? -2.695 -4.002 4.512 1.00 97.69 90 TYR A C 1
ATOM 734 O O . TYR A 1 90 ? -1.862 -3.391 3.838 1.00 97.69 90 TYR A O 1
ATOM 742 N N . ARG A 1 91 ? -2.501 -5.265 4.900 1.00 95.75 91 ARG A N 1
ATOM 743 C CA . ARG A 1 91 ? -1.358 -6.059 4.438 1.00 95.75 91 ARG A CA 1
ATOM 744 C C . ARG A 1 91 ? -1.566 -6.473 2.984 1.00 95.75 91 ARG A C 1
ATOM 746 O O . ARG A 1 91 ? -2.666 -6.841 2.580 1.00 95.75 91 ARG A O 1
ATOM 753 N N . ALA A 1 92 ? -0.491 -6.443 2.199 1.00 94.62 92 ALA A N 1
ATOM 754 C CA . ALA A 1 92 ? -0.538 -6.835 0.791 1.00 94.62 92 ALA A CA 1
ATOM 755 C C . ALA A 1 92 ? -0.979 -8.298 0.609 1.00 94.62 92 ALA A C 1
ATOM 757 O O . ALA A 1 92 ? -1.705 -8.591 -0.334 1.00 94.62 92 ALA A O 1
ATOM 758 N N . ASP A 1 93 ? -0.600 -9.181 1.535 1.00 94.56 93 ASP A N 1
ATOM 759 C CA . ASP A 1 93 ? -1.060 -10.572 1.569 1.00 94.56 93 ASP A CA 1
ATOM 760 C C . ASP A 1 93 ? -2.582 -10.680 1.715 1.00 94.56 93 ASP A C 1
ATOM 762 O O . ASP A 1 93 ? -3.241 -11.330 0.909 1.00 94.56 93 ASP A O 1
ATOM 766 N N . TYR A 1 94 ? -3.163 -9.954 2.671 1.00 95.88 94 TYR A N 1
ATOM 767 C CA . TYR A 1 94 ? -4.611 -9.921 2.870 1.00 95.88 94 TYR A CA 1
ATOM 768 C C . TYR A 1 94 ? -5.355 -9.475 1.604 1.00 95.88 94 TYR A C 1
ATOM 770 O O . TYR A 1 94 ? -6.285 -10.146 1.149 1.00 95.88 94 TYR A O 1
ATOM 778 N N . LEU A 1 95 ? -4.884 -8.390 0.977 1.00 95.56 95 LEU A N 1
ATOM 779 C CA . LEU A 1 95 ? -5.441 -7.893 -0.283 1.00 95.56 95 LEU A CA 1
ATOM 780 C C . LEU A 1 95 ? -5.273 -8.902 -1.430 1.00 95.56 95 LEU A C 1
ATOM 782 O O . LEU A 1 95 ? -6.181 -9.057 -2.248 1.00 95.56 95 LEU A O 1
ATOM 786 N N . ALA A 1 96 ? -4.132 -9.591 -1.501 1.00 93.06 96 ALA A N 1
ATOM 787 C CA . ALA A 1 96 ? -3.854 -10.578 -2.536 1.00 93.06 96 ALA A CA 1
ATOM 788 C C . ALA A 1 96 ? -4.734 -11.825 -2.389 1.00 93.06 96 ALA A C 1
ATOM 790 O O . ALA A 1 96 ? -5.266 -12.279 -3.403 1.00 93.06 96 ALA A O 1
ATOM 791 N N . ARG A 1 97 ? -4.925 -12.323 -1.159 1.00 91.50 97 ARG A N 1
ATOM 792 C CA . ARG A 1 97 ? -5.729 -13.514 -0.845 1.00 91.50 97 ARG A CA 1
ATOM 793 C C . ARG A 1 97 ? -7.222 -13.318 -1.084 1.00 91.50 97 ARG A C 1
ATOM 795 O O . ARG A 1 97 ? -7.860 -14.203 -1.641 1.00 91.50 97 ARG A O 1
ATOM 802 N N . TYR A 1 98 ? -7.785 -12.181 -0.672 1.00 93.50 98 TYR A N 1
ATOM 803 C CA . TYR A 1 98 ? -9.246 -12.003 -0.649 1.00 93.50 98 TYR A CA 1
ATOM 804 C C . TYR A 1 98 ? -9.783 -10.960 -1.629 1.00 93.50 98 TYR A C 1
ATOM 806 O O . TYR A 1 98 ? -10.995 -10.890 -1.839 1.00 93.50 98 TYR A O 1
ATOM 814 N N . GLY A 1 99 ? -8.905 -10.166 -2.242 1.00 93.75 99 GLY A N 1
ATOM 815 C CA . GLY A 1 99 ? -9.284 -9.059 -3.113 1.00 93.75 99 GLY A CA 1
ATOM 816 C C . GLY A 1 99 ? -9.655 -7.798 -2.329 1.00 93.75 99 GLY A C 1
ATOM 817 O O . GLY A 1 99 ? -10.362 -7.834 -1.321 1.00 93.75 99 GLY A O 1
ATOM 818 N N . TYR A 1 100 ? -9.197 -6.647 -2.825 1.00 93.69 100 TYR A N 1
ATOM 819 C CA . TYR A 1 100 ? -9.289 -5.372 -2.109 1.00 93.69 100 TYR A CA 1
ATOM 820 C C . TYR A 1 100 ? -10.725 -4.952 -1.763 1.00 93.69 100 TYR A C 1
ATOM 822 O O . TYR A 1 100 ? -10.941 -4.417 -0.678 1.00 93.69 100 TYR A O 1
ATOM 830 N N . VAL A 1 101 ? -11.705 -5.222 -2.637 1.00 93.62 101 VAL A N 1
ATOM 831 C CA . VAL A 1 101 ? -13.119 -4.882 -2.393 1.00 93.62 101 VAL A CA 1
ATOM 832 C C . VAL A 1 101 ? -13.612 -5.582 -1.130 1.00 93.62 101 VAL A C 1
ATOM 834 O O . VAL A 1 101 ? -14.047 -4.922 -0.190 1.00 93.62 101 VAL A O 1
ATOM 837 N N . LYS A 1 102 ? -13.456 -6.910 -1.066 1.00 95.75 102 LYS A N 1
ATOM 838 C CA . LYS A 1 102 ? -13.890 -7.719 0.078 1.00 95.75 102 LYS A CA 1
ATOM 839 C C . LYS A 1 102 ? -13.180 -7.294 1.360 1.00 95.75 102 LYS A C 1
ATOM 841 O O . LYS A 1 102 ? -13.842 -7.078 2.373 1.00 95.75 102 LYS A O 1
ATOM 846 N N . CYS A 1 103 ? -11.860 -7.107 1.300 1.00 96.44 103 CYS A N 1
ATOM 847 C CA . CYS A 1 103 ? -11.063 -6.675 2.447 1.00 96.44 103 CYS A CA 1
ATOM 848 C C . CYS A 1 103 ? -11.552 -5.345 3.034 1.00 96.44 103 CYS A C 1
ATOM 850 O O . CYS A 1 103 ? -11.675 -5.213 4.254 1.00 96.44 103 CYS A O 1
ATOM 852 N N . VAL A 1 104 ? -11.829 -4.360 2.173 1.00 94.56 104 VAL A N 1
ATOM 853 C CA . VAL A 1 104 ? -12.282 -3.029 2.592 1.00 94.56 104 VAL A CA 1
ATOM 854 C C . VAL A 1 104 ? -13.708 -3.085 3.133 1.00 94.56 104 VAL A C 1
ATOM 856 O O . VAL A 1 104 ? -13.960 -2.517 4.192 1.00 94.56 104 VAL A O 1
ATOM 859 N N . THR A 1 105 ? -14.624 -3.804 2.479 1.00 94.19 105 THR A N 1
ATOM 860 C CA . THR A 1 105 ? -16.013 -3.958 2.948 1.00 94.19 105 THR A CA 1
ATOM 861 C C . THR A 1 105 ? -16.091 -4.652 4.309 1.00 94.19 105 THR A C 1
ATOM 863 O O . THR A 1 105 ? -16.824 -4.204 5.194 1.00 94.19 105 THR A O 1
ATOM 866 N N . GLN A 1 106 ? -15.307 -5.714 4.518 1.00 94.81 106 GLN A N 1
ATOM 867 C CA . GLN A 1 106 ? -15.234 -6.396 5.813 1.00 94.81 106 GLN A CA 1
ATOM 868 C C . GLN A 1 106 ? -14.711 -5.459 6.903 1.00 94.81 106 GLN A C 1
ATOM 870 O O . GLN A 1 106 ? -15.287 -5.381 7.984 1.00 94.81 106 GLN A O 1
ATOM 875 N N . MET A 1 107 ? -13.673 -4.681 6.600 1.00 95.38 107 MET A N 1
ATOM 876 C CA . MET A 1 107 ? -13.112 -3.728 7.553 1.00 95.38 107 MET A CA 1
ATOM 877 C C . MET A 1 107 ? -14.059 -2.569 7.866 1.00 95.38 107 MET A C 1
ATOM 879 O O . MET A 1 107 ? -14.137 -2.127 9.006 1.00 95.38 107 MET A O 1
ATOM 883 N N . GLN A 1 108 ? -14.808 -2.080 6.878 1.00 93.56 108 GLN A N 1
ATOM 884 C CA . GLN A 1 108 ? -15.853 -1.083 7.107 1.00 93.56 108 GLN A CA 1
ATOM 885 C C . GLN A 1 108 ? -16.948 -1.625 8.029 1.00 93.56 108 GLN A C 1
ATOM 887 O O . GLN A 1 108 ? -17.398 -0.900 8.910 1.00 93.56 108 GLN A O 1
ATOM 892 N N . SER A 1 109 ? -17.333 -2.892 7.861 1.00 94.06 109 SER A N 1
ATOM 893 C CA . SER A 1 109 ? -18.325 -3.551 8.720 1.00 94.06 109 SER A CA 1
ATOM 894 C C . SER A 1 109 ? -17.809 -3.689 10.156 1.00 94.06 109 SER A C 1
ATOM 896 O O . SER A 1 109 ? -18.472 -3.235 11.080 1.00 94.06 109 SER A O 1
ATOM 898 N N . PHE A 1 110 ? -16.576 -4.179 10.325 1.00 95.94 110 PHE A N 1
ATOM 899 C CA . PHE A 1 110 ? -15.896 -4.252 11.622 1.00 95.94 110 PHE A CA 1
ATOM 900 C C . PHE A 1 110 ? -15.827 -2.885 12.321 1.00 95.94 110 PHE A C 1
ATOM 902 O O . PHE A 1 110 ? -16.165 -2.749 13.492 1.00 95.94 110 PHE A O 1
ATOM 909 N N . LEU A 1 111 ? -15.424 -1.834 11.600 1.00 95.25 111 LEU A N 1
ATOM 910 C CA . LEU A 1 111 ? -15.324 -0.495 12.181 1.00 95.25 111 LEU A CA 1
ATOM 911 C C . LEU A 1 111 ? -16.685 0.122 12.503 1.00 95.25 111 LEU A C 1
ATOM 913 O O . LEU A 1 111 ? -16.758 0.930 13.423 1.00 95.25 111 LEU A O 1
ATOM 917 N N . LYS A 1 112 ? -17.745 -0.240 11.774 1.00 94.06 112 LYS A N 1
ATOM 918 C CA . LYS A 1 112 ? -19.105 0.249 12.029 1.00 94.06 112 LYS A CA 1
ATOM 919 C C . LYS A 1 112 ? -19.638 -0.228 13.382 1.00 94.06 112 LYS A C 1
ATOM 921 O O . LYS A 1 112 ? -20.379 0.507 14.019 1.00 94.06 112 LYS A O 1
ATOM 926 N N . GLU A 1 113 ? -19.235 -1.414 13.828 1.00 94.50 113 GLU A N 1
ATOM 927 C CA . GLU A 1 113 ?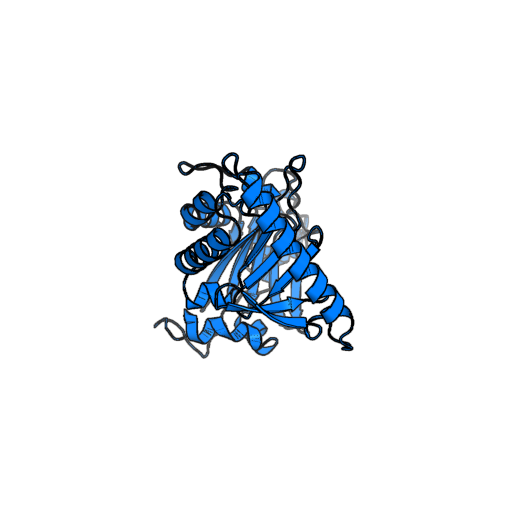 -19.575 -1.933 15.160 1.00 94.50 113 GLU A CA 1
ATOM 928 C C . GLU A 1 113 ? -18.854 -1.179 16.288 1.00 94.50 113 GLU A C 1
ATOM 930 O O . GLU A 1 113 ? -19.355 -1.121 17.403 1.00 94.50 113 GLU A O 1
ATOM 935 N N . ILE A 1 114 ? -17.695 -0.577 16.000 1.00 94.44 114 ILE A N 1
ATOM 936 C CA . ILE A 1 114 ? -16.933 0.240 16.959 1.00 94.44 114 ILE A CA 1
ATOM 937 C C . ILE A 1 114 ? -17.413 1.699 16.943 1.00 94.44 114 ILE A C 1
ATOM 939 O O . ILE A 1 114 ? -17.469 2.360 17.976 1.00 94.44 114 ILE A O 1
ATOM 943 N N . ILE A 1 115 ? -17.695 2.239 15.754 1.00 93.31 115 ILE A N 1
ATOM 944 C CA . ILE A 1 115 ? -18.146 3.616 15.547 1.00 93.31 115 ILE A CA 1
ATOM 945 C C . ILE A 1 115 ? -19.019 3.704 14.274 1.00 93.31 115 ILE A C 1
ATOM 947 O O . ILE A 1 115 ? -18.494 3.703 13.154 1.00 93.31 115 ILE A O 1
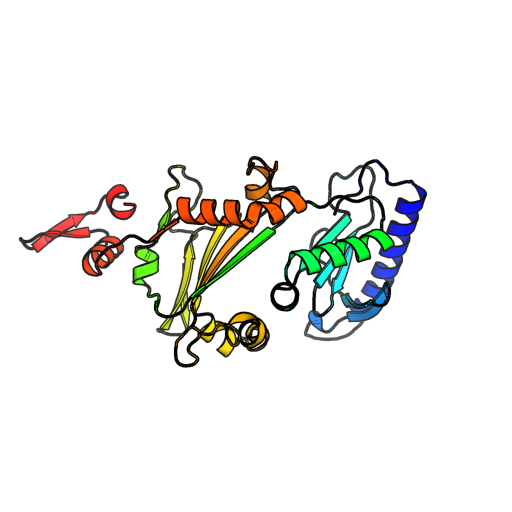ATOM 951 N N . PRO A 1 116 ? -20.357 3.809 14.395 1.00 90.12 116 PRO A N 1
ATOM 952 C CA . PRO A 1 116 ? -21.261 3.595 13.258 1.00 90.12 116 PRO A CA 1
ATOM 953 C C . PRO A 1 116 ? -21.165 4.646 12.145 1.00 90.12 116 PRO A C 1
ATOM 955 O O . PRO A 1 116 ? -21.268 4.328 10.957 1.00 90.12 116 PRO A O 1
ATOM 958 N N . HIS A 1 117 ? -20.942 5.909 12.513 1.00 90.44 117 HIS A N 1
ATOM 959 C CA . HIS A 1 117 ? -21.061 7.050 11.606 1.00 90.44 117 HIS A CA 1
ATOM 960 C C . HIS A 1 117 ? -19.694 7.638 11.234 1.00 90.44 117 HIS A C 1
ATOM 962 O O . HIS A 1 117 ? -19.252 8.662 11.765 1.00 90.44 117 HIS A O 1
ATOM 968 N N . THR A 1 118 ? -19.012 7.002 10.274 1.00 91.31 118 THR A N 1
ATOM 969 C CA . THR A 1 118 ? -17.707 7.464 9.774 1.00 91.31 118 THR A CA 1
ATOM 970 C C . THR A 1 118 ? -17.627 7.553 8.252 1.00 91.31 118 THR A C 1
ATOM 972 O O . THR A 1 118 ? -18.420 6.966 7.523 1.00 91.31 118 THR A O 1
ATOM 975 N N . TYR A 1 119 ? -16.644 8.309 7.763 1.00 91.25 119 TYR A N 1
ATOM 976 C CA . TYR A 1 119 ? -16.208 8.298 6.369 1.00 91.25 119 TYR A CA 1
ATOM 977 C C . TYR A 1 119 ? -14.695 8.071 6.278 1.00 91.25 119 TYR A C 1
ATOM 979 O O . TYR A 1 119 ? -13.935 8.362 7.210 1.00 91.25 119 TYR A O 1
ATOM 987 N N . SER A 1 120 ? -14.225 7.541 5.153 1.00 92.62 120 SER A N 1
ATOM 988 C CA . SER A 1 120 ? -12.813 7.220 4.933 1.00 92.62 120 SER A CA 1
ATOM 989 C C . SER A 1 120 ? -12.199 8.065 3.823 1.00 92.62 120 SER A C 1
ATOM 991 O O . SER A 1 120 ? -12.797 8.278 2.770 1.00 92.62 120 SER A O 1
ATOM 993 N N . ILE A 1 121 ? -10.967 8.509 4.070 1.00 93.19 121 ILE A N 1
ATOM 994 C CA . ILE A 1 121 ? -10.124 9.179 3.082 1.00 93.19 121 ILE A CA 1
ATOM 995 C C . ILE A 1 121 ? -8.903 8.288 2.835 1.00 93.19 121 ILE A C 1
ATOM 997 O O . ILE A 1 121 ? -8.285 7.821 3.797 1.00 93.19 121 ILE A O 1
ATOM 1001 N N . ALA A 1 122 ? -8.550 8.064 1.572 1.00 94.25 122 ALA A N 1
ATOM 1002 C CA . ALA A 1 122 ? -7.343 7.361 1.165 1.00 94.25 122 ALA A CA 1
ATOM 1003 C C . ALA A 1 122 ? -6.100 8.198 1.508 1.00 94.25 122 ALA A C 1
ATOM 1005 O O . ALA A 1 122 ? -5.924 9.322 1.034 1.00 94.25 122 ALA A O 1
ATOM 1006 N N . SER A 1 123 ? -5.229 7.662 2.367 1.00 93.62 123 SER A N 1
ATOM 1007 C CA . SER A 1 123 ? -3.949 8.303 2.689 1.00 93.62 123 SER A CA 1
ATOM 1008 C C . SER A 1 123 ? -2.819 7.875 1.764 1.00 93.62 123 SER A C 1
ATOM 1010 O O . SER A 1 123 ? -1.876 8.636 1.571 1.00 93.62 123 SER A O 1
ATOM 1012 N N . GLU A 1 124 ? -2.883 6.650 1.254 1.00 94.81 124 GLU A N 1
ATOM 1013 C CA . GLU A 1 124 ? -1.832 6.022 0.465 1.00 94.81 124 GLU A CA 1
ATOM 1014 C C . GLU A 1 124 ? -2.414 4.817 -0.275 1.00 94.81 124 GLU A C 1
ATOM 1016 O O . GLU A 1 124 ? -3.212 4.075 0.300 1.00 94.81 124 GLU A O 1
ATOM 1021 N N . ILE A 1 125 ? -2.040 4.644 -1.540 1.00 95.62 125 ILE A N 1
ATOM 1022 C CA . ILE A 1 125 ? -2.403 3.488 -2.360 1.00 95.62 125 ILE A CA 1
ATOM 1023 C C . ILE A 1 125 ? -1.175 3.014 -3.131 1.00 95.62 125 ILE A C 1
ATOM 1025 O O . ILE A 1 125 ? -0.378 3.822 -3.614 1.00 95.62 125 ILE A O 1
ATOM 1029 N N . HIS A 1 126 ? -1.025 1.695 -3.202 1.00 96.00 126 HIS A N 1
ATOM 1030 C CA . HIS A 1 126 ? 0.031 1.017 -3.935 1.00 96.00 126 HIS A CA 1
ATOM 1031 C C . HIS A 1 126 ? -0.628 0.109 -4.965 1.00 96.00 126 HIS A C 1
ATOM 1033 O O . HIS A 1 126 ? -1.382 -0.792 -4.597 1.00 96.00 126 HIS A O 1
ATOM 1039 N N . LEU A 1 127 ? -0.358 0.355 -6.240 1.00 95.94 127 LEU A N 1
ATOM 1040 C CA . LEU A 1 127 ? -0.777 -0.507 -7.340 1.00 95.94 127 LEU A CA 1
ATOM 1041 C C . LEU A 1 127 ? 0.446 -1.241 -7.855 1.00 95.94 127 LEU A C 1
ATOM 1043 O O . LEU A 1 127 ? 1.511 -0.640 -7.955 1.00 95.94 127 LEU A O 1
ATOM 1047 N N . CYS A 1 128 ? 0.318 -2.516 -8.196 1.00 95.75 128 CYS A N 1
ATOM 1048 C CA . CYS A 1 128 ? 1.433 -3.246 -8.775 1.00 95.75 128 CYS A CA 1
ATOM 1049 C C . CYS A 1 128 ? 0.988 -4.225 -9.848 1.00 95.75 128 CYS A C 1
ATOM 1051 O O . CYS A 1 128 ? -0.136 -4.724 -9.820 1.00 95.75 128 CYS A O 1
ATOM 1053 N N . THR A 1 129 ? 1.913 -4.505 -10.757 1.00 95.00 129 THR A N 1
ATOM 1054 C CA . THR A 1 129 ? 1.839 -5.629 -11.679 1.00 95.00 129 THR A CA 1
ATOM 1055 C C . THR A 1 129 ? 3.142 -6.406 -11.615 1.00 95.00 129 THR A C 1
ATOM 1057 O O . THR A 1 129 ? 4.216 -5.821 -11.454 1.00 95.00 129 THR A O 1
ATOM 1060 N N . ASP A 1 130 ? 3.030 -7.719 -11.750 1.00 96.62 130 ASP A N 1
ATOM 1061 C CA . ASP A 1 130 ? 4.155 -8.637 -11.843 1.00 96.62 130 ASP A CA 1
ATOM 1062 C C . ASP A 1 130 ? 4.289 -9.101 -13.290 1.00 96.62 130 ASP A C 1
ATOM 1064 O O . ASP A 1 130 ? 3.283 -9.394 -13.938 1.00 96.62 130 ASP A O 1
ATOM 1068 N N . ILE A 1 131 ? 5.517 -9.145 -13.801 1.00 96.31 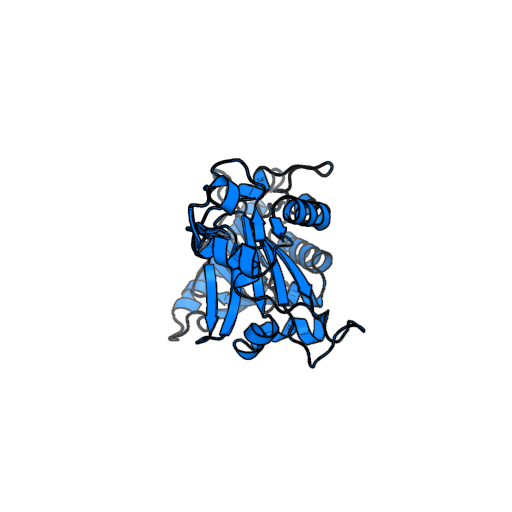131 ILE A N 1
ATOM 1069 C CA . ILE A 1 131 ? 5.817 -9.553 -15.172 1.00 96.31 131 ILE A CA 1
ATOM 1070 C C . ILE A 1 131 ? 6.982 -10.544 -15.210 1.00 96.31 131 ILE A C 1
ATOM 1072 O O . ILE A 1 131 ? 7.873 -10.516 -14.360 1.00 96.31 131 ILE A O 1
ATOM 1076 N N . GLN A 1 132 ? 6.977 -11.394 -16.233 1.00 96.88 132 GLN A N 1
ATOM 1077 C CA . GLN A 1 132 ? 8.091 -12.257 -16.627 1.00 96.88 132 GLN A CA 1
ATOM 1078 C C . GLN A 1 132 ? 8.457 -11.970 -18.085 1.00 96.88 132 GLN A C 1
ATOM 1080 O O . GLN A 1 132 ? 7.720 -11.277 -18.786 1.00 96.88 132 GLN A O 1
ATOM 1085 N N . ASN A 1 133 ? 9.572 -12.539 -18.550 1.00 94.94 133 ASN A N 1
ATOM 1086 C CA . ASN A 1 133 ? 10.099 -12.369 -19.913 1.00 94.94 133 ASN A CA 1
ATOM 1087 C C . ASN A 1 133 ? 10.643 -10.965 -20.226 1.00 94.94 133 ASN A C 1
ATOM 1089 O O . ASN A 1 133 ? 10.884 -10.647 -21.388 1.00 94.94 133 ASN A O 1
ATOM 1093 N N . TYR A 1 134 ? 10.864 -10.139 -19.203 1.00 94.00 134 TYR A N 1
ATOM 1094 C CA . TYR A 1 134 ? 11.618 -8.898 -19.320 1.00 94.00 134 TYR A CA 1
ATOM 1095 C C . TYR A 1 134 ? 12.563 -8.775 -18.131 1.00 94.00 134 TYR A C 1
ATOM 1097 O O . TYR A 1 134 ? 12.115 -8.574 -17.001 1.00 94.00 134 TYR A O 1
ATOM 1105 N N . ASP A 1 135 ? 13.863 -8.884 -18.391 1.00 92.75 135 ASP A N 1
ATOM 1106 C CA . ASP A 1 135 ? 14.888 -8.726 -17.368 1.00 92.75 135 ASP A CA 1
ATOM 1107 C C . ASP A 1 135 ? 15.377 -7.286 -17.340 1.00 92.75 135 ASP A C 1
ATOM 1109 O O . ASP A 1 135 ? 16.139 -6.844 -18.200 1.00 92.75 135 ASP A O 1
ATOM 1113 N N . PHE A 1 136 ? 14.919 -6.539 -16.336 1.00 94.62 136 PHE A N 1
ATOM 1114 C CA . PHE A 1 136 ? 15.365 -5.167 -16.160 1.00 94.62 136 PHE A CA 1
ATOM 1115 C C . PHE A 1 136 ? 16.849 -5.111 -15.802 1.00 94.62 136 PHE A C 1
ATOM 1117 O O . PHE A 1 136 ? 17.368 -5.866 -14.978 1.00 94.62 136 PHE A O 1
ATOM 1124 N N . THR A 1 137 ? 17.512 -4.119 -16.375 1.00 93.50 137 THR A N 1
ATOM 1125 C CA . THR A 1 137 ? 18.920 -3.805 -16.171 1.00 93.50 137 THR A CA 1
ATOM 1126 C C . THR A 1 137 ? 19.075 -2.364 -15.697 1.00 93.50 137 THR A C 1
ATOM 1128 O O . THR A 1 137 ? 18.146 -1.554 -15.745 1.00 93.50 137 THR A O 1
ATOM 1131 N N . ILE A 1 138 ? 20.295 -1.994 -15.308 1.00 90.69 138 ILE A N 1
ATOM 1132 C CA . ILE A 1 138 ? 20.621 -0.596 -15.016 1.00 90.69 138 ILE A CA 1
ATOM 1133 C C . ILE A 1 138 ? 20.373 0.329 -16.219 1.00 90.69 138 ILE A C 1
ATOM 1135 O O . ILE A 1 138 ? 20.090 1.508 -16.041 1.00 90.69 138 ILE A O 1
ATOM 1139 N N . MET A 1 139 ? 20.415 -0.192 -17.446 1.00 91.25 139 MET A N 1
ATOM 1140 C CA . MET A 1 139 ? 20.135 0.598 -18.644 1.00 91.25 139 MET A CA 1
ATOM 1141 C C . MET A 1 139 ? 18.665 1.034 -18.683 1.00 91.25 139 MET A C 1
ATOM 1143 O O . MET A 1 139 ? 18.364 2.149 -19.105 1.00 91.25 139 MET A O 1
ATOM 1147 N N . ASP A 1 140 ? 17.747 0.216 -18.162 1.00 92.19 140 ASP A N 1
ATOM 1148 C CA . ASP A 1 140 ? 16.316 0.532 -18.120 1.00 92.19 140 ASP A CA 1
ATOM 1149 C C . ASP A 1 140 ? 15.979 1.689 -17.187 1.00 92.19 140 ASP A C 1
ATOM 1151 O O . ASP A 1 140 ? 15.087 2.483 -17.488 1.00 92.19 140 ASP A O 1
ATOM 1155 N N . PHE A 1 141 ? 16.744 1.849 -16.106 1.00 89.94 141 PHE A N 1
ATOM 1156 C CA . PHE A 1 141 ? 16.662 3.036 -15.258 1.00 89.94 141 PHE A CA 1
ATOM 1157 C C . PHE A 1 141 ? 16.887 4.319 -16.073 1.00 89.94 141 PHE A C 1
ATOM 1159 O O . PHE A 1 141 ? 16.158 5.296 -15.912 1.00 89.94 141 PHE A O 1
ATOM 1166 N N . PHE A 1 142 ? 17.848 4.302 -17.000 1.00 86.50 142 PHE A N 1
ATOM 1167 C CA . PHE A 1 142 ? 18.131 5.435 -17.880 1.00 86.50 142 PHE A CA 1
ATOM 1168 C C . PHE A 1 142 ? 17.180 5.531 -19.081 1.00 86.50 142 PHE A C 1
ATOM 1170 O O . PHE A 1 142 ? 17.022 6.630 -19.623 1.00 86.50 142 PHE A O 1
ATOM 1177 N N . ARG A 1 143 ? 16.531 4.430 -19.490 1.00 90.19 143 ARG A N 1
ATOM 1178 C CA . ARG A 1 143 ? 15.474 4.423 -20.522 1.00 90.19 143 ARG A CA 1
ATOM 1179 C C . ARG A 1 143 ? 14.151 4.970 -20.014 1.00 90.19 143 ARG A C 1
ATOM 1181 O O . ARG A 1 143 ? 13.407 5.561 -20.792 1.00 90.19 143 ARG A O 1
ATOM 1188 N N . MET A 1 144 ? 13.834 4.786 -18.737 1.00 88.00 144 MET A N 1
ATOM 1189 C CA . MET A 1 144 ? 12.597 5.310 -18.177 1.00 88.00 144 MET A CA 1
ATOM 1190 C C . MET A 1 144 ? 12.672 6.827 -17.976 1.00 88.00 144 MET A C 1
ATOM 1192 O O . MET A 1 144 ? 13.512 7.349 -17.244 1.00 88.00 144 MET A O 1
ATOM 1196 N N . LYS A 1 145 ? 11.752 7.554 -18.612 1.00 80.69 145 LYS A N 1
ATOM 1197 C CA . LYS A 1 145 ? 11.642 9.015 -18.547 1.00 80.69 145 LYS A CA 1
ATOM 1198 C C . LYS A 1 145 ? 10.289 9.432 -17.991 1.00 80.69 145 LYS A C 1
ATOM 1200 O O . LYS A 1 145 ? 9.286 8.746 -18.157 1.00 80.69 145 LYS A O 1
ATOM 1205 N N . THR A 1 146 ? 10.254 10.598 -17.353 1.00 77.00 146 THR A N 1
ATOM 1206 C CA . THR A 1 146 ? 9.017 11.236 -16.887 1.00 77.00 146 THR A CA 1
ATOM 1207 C C . THR A 1 146 ? 8.588 12.341 -17.848 1.00 77.00 146 THR A C 1
ATOM 1209 O O . THR A 1 146 ? 9.400 13.169 -18.262 1.00 77.00 146 THR A O 1
ATOM 1212 N N . ARG A 1 147 ? 7.295 12.398 -18.182 1.00 70.25 147 ARG A N 1
ATOM 1213 C CA . ARG A 1 147 ? 6.704 13.451 -19.031 1.00 70.25 147 ARG A CA 1
ATOM 1214 C C . ARG A 1 147 ? 6.403 14.748 -18.267 1.00 70.25 147 ARG A C 1
ATOM 1216 O O . ARG A 1 147 ? 5.903 15.711 -18.854 1.00 70.25 147 ARG A O 1
ATOM 1223 N N . SER A 1 148 ? 6.696 14.808 -16.965 1.00 64.19 148 SER A N 1
ATOM 1224 C CA . SER A 1 148 ? 6.444 15.997 -16.144 1.00 64.19 148 SER A CA 1
ATOM 1225 C C . SER A 1 148 ? 7.312 17.183 -16.588 1.00 64.19 148 SER A C 1
ATOM 1227 O O . SER A 1 148 ? 8.528 17.182 -16.414 1.00 64.19 148 SER A O 1
ATOM 1229 N N . ARG A 1 149 ? 6.678 18.223 -17.152 1.00 53.44 149 ARG A N 1
ATOM 1230 C CA . ARG A 1 149 ? 7.343 19.472 -17.588 1.00 53.44 149 ARG A CA 1
ATOM 1231 C C . ARG A 1 149 ? 7.638 20.438 -16.437 1.00 53.44 149 ARG A C 1
ATOM 1233 O O . ARG A 1 149 ? 8.501 21.304 -16.570 1.00 53.44 149 ARG A O 1
ATOM 1240 N N . LYS A 1 150 ? 6.904 20.327 -15.324 1.00 47.62 150 LYS A N 1
ATOM 1241 C CA . LYS A 1 150 ? 7.120 21.151 -14.128 1.00 47.62 150 LYS A CA 1
ATOM 1242 C C . LYS A 1 150 ? 8.337 20.631 -13.366 1.00 47.62 150 LYS A C 1
ATOM 1244 O O . LYS A 1 150 ? 8.529 19.421 -13.286 1.00 47.62 150 LYS A O 1
ATOM 1249 N N . LYS A 1 151 ? 9.073 21.547 -12.722 1.00 42.38 151 LYS A N 1
ATOM 1250 C CA . LYS A 1 151 ? 10.070 21.306 -11.654 1.00 42.38 151 LYS A CA 1
ATOM 1251 C C . LYS A 1 151 ? 9.498 20.537 -10.436 1.00 42.38 151 LYS A C 1
ATOM 1253 O O . LYS A 1 151 ? 10.038 20.650 -9.343 1.00 42.38 151 LYS A O 1
ATOM 1258 N N . GLU A 1 152 ? 8.396 19.796 -10.575 1.00 42.12 152 GLU A N 1
ATOM 1259 C CA . GLU A 1 152 ? 8.057 18.770 -9.595 1.00 42.12 152 GLU A CA 1
ATOM 1260 C C . GLU A 1 152 ? 9.211 17.770 -9.622 1.00 42.12 152 GLU A C 1
ATOM 1262 O O . GLU A 1 152 ? 9.536 17.200 -10.664 1.00 42.12 152 GLU A O 1
ATOM 1267 N N . VAL A 1 153 ? 9.890 17.700 -8.487 1.00 39.66 153 VAL A N 1
ATOM 1268 C CA . VAL A 1 153 ? 11.140 17.010 -8.197 1.00 39.66 153 VAL A CA 1
ATOM 1269 C C . VAL A 1 153 ? 11.045 15.526 -8.576 1.00 39.66 153 VAL A C 1
ATOM 1271 O O . VAL A 1 153 ? 10.701 14.666 -7.779 1.00 39.66 153 VAL A O 1
ATOM 1274 N N . TYR A 1 154 ? 11.295 15.234 -9.846 1.00 45.53 154 TYR A N 1
ATOM 1275 C CA . TYR A 1 154 ? 11.462 13.880 -10.387 1.00 45.53 154 TYR A CA 1
ATOM 1276 C C . TYR A 1 154 ? 12.830 13.721 -11.054 1.00 45.53 154 TYR A C 1
ATOM 1278 O O . TYR A 1 154 ? 13.070 12.769 -11.788 1.00 45.53 154 TYR A O 1
ATOM 1286 N N . MET A 1 155 ? 13.709 14.702 -10.854 1.00 42.81 155 MET A N 1
ATOM 1287 C CA . MET A 1 155 ? 14.991 14.808 -11.530 1.00 42.81 155 MET A CA 1
ATOM 1288 C C . MET A 1 155 ? 16.092 14.332 -10.589 1.00 42.81 155 MET A C 1
ATOM 1290 O O . MET A 1 155 ? 16.396 15.037 -9.635 1.00 42.81 155 MET A O 1
ATOM 1294 N N . GLU A 1 156 ? 16.661 13.165 -10.896 1.00 47.47 156 GLU A N 1
ATOM 1295 C CA . GLU A 1 156 ? 18.006 12.671 -10.534 1.00 47.47 156 GLU A CA 1
ATOM 1296 C C . GLU A 1 156 ? 18.377 12.532 -9.041 1.00 47.47 156 GLU A C 1
ATOM 1298 O O . GLU A 1 156 ? 18.999 11.537 -8.699 1.00 47.47 156 GLU A O 1
ATOM 1303 N N . ALA A 1 157 ? 17.979 13.430 -8.136 1.00 47.91 157 ALA A N 1
ATOM 1304 C CA . ALA A 1 157 ? 18.308 13.355 -6.704 1.00 47.91 157 ALA A CA 1
ATOM 1305 C C . ALA A 1 157 ? 17.455 12.335 -5.925 1.00 47.91 157 ALA A C 1
ATOM 1307 O O . ALA A 1 157 ? 17.869 11.827 -4.889 1.00 47.91 157 ALA A O 1
ATOM 1308 N N . ASP A 1 158 ? 16.267 12.033 -6.445 1.00 61.16 158 ASP A N 1
ATOM 1309 C CA . ASP A 1 158 ? 15.232 11.245 -5.766 1.00 61.16 158 ASP A CA 1
ATOM 1310 C C . ASP A 1 158 ? 15.007 9.868 -6.408 1.00 61.16 158 ASP A C 1
ATOM 1312 O O . ASP A 1 158 ? 14.093 9.136 -6.038 1.00 61.16 158 ASP A O 1
ATOM 1316 N N . SER A 1 159 ? 15.813 9.527 -7.414 1.00 74.06 159 SER A N 1
ATOM 1317 C CA . SER A 1 159 ? 15.726 8.263 -8.143 1.00 74.06 159 SER A CA 1
ATOM 1318 C C . SER A 1 159 ? 16.971 7.442 -7.853 1.00 74.06 159 SER A C 1
ATOM 1320 O O . SER A 1 159 ? 18.079 7.954 -7.953 1.00 74.06 159 SER A O 1
ATOM 1322 N N . ASN A 1 160 ? 16.790 6.181 -7.481 1.00 83.00 160 ASN A N 1
ATOM 1323 C CA . ASN A 1 160 ? 17.882 5.327 -7.026 1.00 83.00 160 ASN A CA 1
ATOM 1324 C C . ASN A 1 160 ? 17.808 3.974 -7.716 1.00 83.00 160 ASN A C 1
ATOM 1326 O O . ASN A 1 160 ? 16.724 3.411 -7.843 1.00 83.00 160 ASN A O 1
ATOM 1330 N N . ALA A 1 161 ? 18.960 3.447 -8.115 1.00 88.00 161 ALA A N 1
ATOM 1331 C CA . ALA A 1 161 ? 19.111 2.055 -8.512 1.00 88.00 161 ALA A CA 1
ATOM 1332 C C . ALA A 1 161 ? 19.544 1.214 -7.302 1.00 88.00 161 ALA A C 1
ATOM 1334 O O . ALA A 1 161 ? 20.305 1.674 -6.450 1.00 88.00 161 ALA A O 1
ATOM 1335 N N . TYR A 1 162 ? 19.058 -0.019 -7.235 1.00 90.75 162 TYR A N 1
ATOM 1336 C CA . TYR A 1 162 ? 19.344 -0.973 -6.175 1.00 90.75 162 TYR A CA 1
ATOM 1337 C C . TYR A 1 162 ? 20.225 -2.102 -6.687 1.00 90.75 162 TYR A C 1
ATOM 1339 O O . TYR A 1 162 ? 20.022 -2.636 -7.781 1.00 90.75 162 TYR A O 1
ATOM 1347 N N . PHE A 1 163 ? 21.174 -2.494 -5.844 1.00 92.44 163 PHE A N 1
ATOM 1348 C CA . PHE A 1 163 ? 22.124 -3.559 -6.118 1.00 92.44 163 PHE A CA 1
ATOM 1349 C C . PHE A 1 163 ? 22.253 -4.477 -4.901 1.00 92.44 163 PHE A C 1
ATOM 1351 O O . PHE A 1 163 ? 22.158 -4.018 -3.762 1.00 92.44 163 PHE A O 1
ATOM 1358 N N . ASP A 1 164 ? 22.474 -5.763 -5.158 1.00 89.88 164 ASP A N 1
ATOM 1359 C CA . ASP A 1 164 ? 22.957 -6.732 -4.174 1.00 89.88 164 ASP A CA 1
ATOM 1360 C C . ASP A 1 164 ? 24.328 -7.233 -4.644 1.00 89.88 164 ASP A C 1
ATOM 1362 O O . ASP A 1 164 ? 24.447 -7.916 -5.667 1.00 89.88 164 ASP A O 1
ATOM 1366 N N . GLY A 1 165 ? 25.388 -6.767 -3.981 1.00 90.06 165 GLY A N 1
ATOM 1367 C CA . GLY A 1 165 ? 26.744 -6.828 -4.526 1.00 90.06 165 GLY A CA 1
ATOM 1368 C C . GLY A 1 165 ? 26.836 -6.082 -5.863 1.00 90.06 165 GLY A C 1
ATOM 1369 O O . GLY A 1 165 ? 26.588 -4.881 -5.929 1.00 90.06 165 GLY A O 1
ATOM 1370 N N . MET A 1 166 ? 27.177 -6.800 -6.937 1.00 88.19 166 MET A N 1
ATOM 1371 C CA . MET A 1 166 ? 27.235 -6.254 -8.303 1.00 88.19 166 MET A CA 1
ATOM 1372 C C . MET A 1 166 ? 25.964 -6.534 -9.123 1.00 88.19 166 MET A C 1
ATOM 1374 O O . MET A 1 166 ? 25.851 -6.061 -10.254 1.00 88.19 166 MET A O 1
ATOM 1378 N N . LYS A 1 167 ? 24.998 -7.297 -8.585 1.00 90.19 167 LYS A N 1
ATOM 1379 C CA . LYS A 1 167 ? 23.759 -7.633 -9.297 1.00 90.19 167 LYS A CA 1
ATOM 1380 C C . LYS A 1 167 ? 22.755 -6.496 -9.149 1.00 90.19 167 LYS A C 1
ATOM 1382 O O . LYS A 1 167 ? 22.389 -6.127 -8.037 1.00 90.19 167 LYS A O 1
ATOM 1387 N N . PHE A 1 168 ? 22.271 -5.973 -10.271 1.00 94.25 168 PHE A N 1
ATOM 1388 C CA . PHE A 1 168 ? 21.148 -5.040 -10.290 1.00 94.25 168 PHE A CA 1
ATOM 1389 C C . PHE A 1 168 ? 19.859 -5.740 -9.845 1.00 94.25 168 PHE A C 1
ATOM 1391 O O . PHE A 1 168 ? 19.543 -6.833 -10.314 1.00 94.25 168 PHE A O 1
ATOM 1398 N N . THR A 1 169 ? 19.112 -5.115 -8.937 1.00 95.75 169 THR A N 1
ATOM 1399 C CA . THR A 1 169 ? 17.893 -5.698 -8.347 1.00 95.75 169 THR A CA 1
ATOM 1400 C C . THR A 1 169 ? 16.657 -4.827 -8.527 1.00 95.75 169 THR A C 1
ATOM 1402 O O . THR A 1 169 ? 15.548 -5.280 -8.240 1.00 95.75 169 THR A O 1
ATOM 1405 N N . GLY A 1 170 ? 16.811 -3.601 -9.030 1.00 96.31 170 GLY A N 1
ATOM 1406 C CA . GLY A 1 170 ? 15.696 -2.704 -9.293 1.00 96.31 170 GLY A CA 1
ATOM 1407 C C . GLY A 1 170 ? 16.067 -1.235 -9.236 1.00 96.31 170 GLY A C 1
ATOM 1408 O O . GLY A 1 170 ? 17.231 -0.869 -9.116 1.00 96.31 170 GLY A O 1
ATOM 1409 N N . PHE A 1 171 ? 15.058 -0.382 -9.316 1.00 93.81 171 PHE A N 1
ATOM 1410 C CA . PHE A 1 171 ? 15.191 1.058 -9.231 1.00 93.81 171 PHE A CA 1
ATOM 1411 C C . PHE A 1 171 ? 13.886 1.734 -8.805 1.00 93.81 171 PHE A C 1
ATOM 1413 O O . PHE A 1 171 ? 12.797 1.162 -8.888 1.00 93.81 171 PHE A O 1
ATOM 1420 N N . VAL A 1 172 ? 14.004 2.984 -8.365 1.00 91.06 172 VAL A N 1
ATOM 1421 C CA . VAL A 1 172 ? 12.889 3.879 -8.047 1.00 91.06 172 VAL A CA 1
ATOM 1422 C C . VAL A 1 172 ? 12.996 5.138 -8.881 1.00 91.06 172 VAL A C 1
ATOM 1424 O O . VAL A 1 172 ? 14.084 5.693 -9.029 1.00 91.06 172 VAL A O 1
ATOM 1427 N N . LEU A 1 173 ? 11.855 5.603 -9.382 1.00 86.88 173 LEU A N 1
ATOM 1428 C CA . LEU A 1 173 ? 11.707 6.895 -10.034 1.00 86.88 173 LEU A CA 1
ATOM 1429 C C . LEU A 1 173 ? 10.745 7.779 -9.241 1.00 86.88 173 LEU A C 1
ATOM 1431 O O . LEU A 1 173 ? 9.585 7.422 -9.005 1.00 86.88 173 LEU A O 1
ATOM 1435 N N . GLY A 1 174 ? 11.225 8.971 -8.895 1.00 80.56 174 GLY A N 1
ATOM 1436 C CA . GLY A 1 174 ? 10.501 9.936 -8.072 1.00 80.56 174 GLY A CA 1
ATOM 1437 C C . GLY A 1 174 ? 10.544 9.649 -6.577 1.00 80.56 174 GLY A C 1
ATOM 1438 O O . GLY A 1 174 ? 11.029 8.616 -6.137 1.00 80.56 174 GLY A O 1
ATOM 1439 N N . ALA A 1 175 ? 9.988 10.570 -5.792 1.00 76.31 175 ALA A N 1
ATOM 1440 C CA . ALA A 1 175 ? 9.961 10.468 -4.339 1.00 76.31 175 ALA A CA 1
ATOM 1441 C C . ALA A 1 175 ? 8.680 11.047 -3.732 1.00 76.31 175 ALA A C 1
ATOM 1443 O O . ALA A 1 175 ? 7.792 11.583 -4.406 1.00 76.31 175 ALA A O 1
ATOM 1444 N N . GLY A 1 176 ? 8.586 10.926 -2.408 1.00 83.31 176 GLY A N 1
ATOM 1445 C CA . GLY A 1 176 ? 7.550 11.567 -1.614 1.00 83.31 176 GLY A CA 1
ATOM 1446 C C . GLY A 1 176 ? 6.160 11.032 -1.933 1.00 83.31 176 GLY A C 1
ATOM 1447 O O . GLY A 1 176 ? 5.805 9.936 -1.502 1.00 83.31 176 GLY A O 1
ATOM 1448 N N . ASN A 1 177 ? 5.356 11.837 -2.625 1.00 87.56 177 ASN A N 1
ATOM 1449 C CA . ASN A 1 177 ? 3.911 11.635 -2.739 1.00 87.56 177 ASN A CA 1
ATOM 1450 C C . ASN A 1 177 ? 3.460 10.853 -3.970 1.00 87.56 177 ASN A C 1
ATOM 1452 O O . ASN A 1 177 ? 2.282 10.513 -4.071 1.00 87.56 177 ASN A O 1
ATOM 1456 N N . PHE A 1 178 ? 4.362 10.598 -4.911 1.00 87.94 178 PHE A N 1
ATOM 1457 C CA . PHE A 1 178 ? 4.070 9.807 -6.095 1.00 87.94 178 PHE A CA 1
ATOM 1458 C C . PHE A 1 178 ? 5.380 9.253 -6.641 1.00 87.94 178 PHE A C 1
ATOM 1460 O O . PHE A 1 178 ? 6.218 10.044 -7.066 1.00 87.94 178 PHE A O 1
ATOM 1467 N N . MET A 1 179 ? 5.560 7.936 -6.609 1.00 88.00 179 MET A N 1
ATOM 1468 C CA . MET A 1 179 ? 6.795 7.269 -7.031 1.00 88.00 179 MET A CA 1
ATOM 1469 C C . MET A 1 179 ? 6.498 5.934 -7.706 1.00 88.00 179 MET A C 1
ATOM 1471 O O . MET A 1 179 ? 5.423 5.359 -7.522 1.00 88.00 179 MET A O 1
ATOM 1475 N N . VAL A 1 180 ? 7.475 5.444 -8.460 1.00 90.69 180 VAL A N 1
ATOM 1476 C CA . VAL A 1 180 ? 7.418 4.155 -9.151 1.00 90.69 180 VAL A CA 1
ATOM 1477 C C . VAL A 1 180 ? 8.616 3.333 -8.748 1.00 90.69 180 VAL A C 1
ATOM 1479 O O . VAL A 1 180 ? 9.723 3.857 -8.678 1.00 90.69 180 VAL A O 1
ATOM 1482 N N . ARG A 1 181 ? 8.396 2.050 -8.497 1.00 93.50 181 ARG A N 1
ATOM 1483 C CA . ARG A 1 181 ? 9.427 1.087 -8.134 1.00 93.50 181 ARG A CA 1
ATOM 1484 C C . ARG A 1 181 ? 9.378 -0.060 -9.119 1.00 93.50 181 ARG A C 1
ATOM 1486 O O . ARG A 1 181 ? 8.321 -0.645 -9.318 1.00 93.50 181 ARG A O 1
ATOM 1493 N N . VAL A 1 182 ? 10.517 -0.378 -9.709 1.00 95.81 182 VAL A N 1
ATOM 1494 C CA . VAL A 1 182 ? 10.691 -1.565 -10.539 1.00 95.81 182 VAL A CA 1
ATOM 1495 C C . VAL A 1 182 ? 11.724 -2.429 -9.851 1.00 95.81 182 VAL A C 1
ATOM 1497 O O . VAL A 1 182 ? 12.828 -1.960 -9.604 1.00 95.81 182 VAL A O 1
ATOM 1500 N N . TYR A 1 183 ? 11.384 -3.655 -9.478 1.00 97.25 183 TYR A N 1
ATOM 1501 C CA . TYR A 1 183 ? 12.314 -4.498 -8.732 1.00 97.25 183 TYR A CA 1
ATOM 1502 C C . TYR A 1 183 ? 12.092 -5.979 -8.974 1.00 97.25 183 TYR A C 1
ATOM 1504 O O . TYR A 1 183 ? 10.995 -6.426 -9.306 1.00 97.25 183 TYR A O 1
ATOM 1512 N N . ASN A 1 184 ? 13.156 -6.746 -8.786 1.00 97.88 184 ASN A N 1
ATOM 1513 C CA . ASN A 1 184 ? 13.146 -8.183 -8.949 1.00 97.88 184 ASN A CA 1
ATOM 1514 C C . ASN A 1 184 ? 12.445 -8.820 -7.746 1.00 97.88 184 ASN A C 1
ATOM 1516 O O . ASN A 1 184 ? 13.013 -8.951 -6.657 1.00 97.88 184 ASN A O 1
ATOM 1520 N N . LYS A 1 185 ? 11.178 -9.186 -7.935 1.00 97.31 185 LYS A N 1
ATOM 1521 C CA . LYS A 1 185 ? 10.322 -9.722 -6.880 1.00 97.31 185 LYS A CA 1
ATOM 1522 C C . LYS A 1 185 ? 10.747 -11.130 -6.482 1.00 97.31 185 LYS A C 1
ATOM 1524 O O . LYS A 1 185 ? 10.679 -11.467 -5.302 1.00 97.31 185 LYS A O 1
ATOM 1529 N N . THR A 1 186 ? 11.255 -11.923 -7.426 1.00 97.00 186 THR A N 1
ATOM 1530 C CA . THR A 1 186 ? 11.848 -13.235 -7.127 1.00 97.00 186 THR A CA 1
ATOM 1531 C C . THR A 1 186 ? 13.055 -13.096 -6.200 1.00 97.00 186 THR A C 1
ATOM 1533 O O . THR A 1 186 ? 13.156 -13.819 -5.210 1.00 97.00 186 THR A O 1
ATOM 1536 N N . HIS A 1 187 ? 13.952 -12.149 -6.474 1.00 96.19 187 HIS A N 1
ATOM 1537 C CA . HIS A 1 187 ? 15.093 -11.861 -5.607 1.00 96.19 187 HIS A CA 1
ATOM 1538 C C . HIS A 1 187 ? 14.653 -11.326 -4.234 1.00 96.19 187 HIS A C 1
ATOM 1540 O O . HIS A 1 187 ? 15.162 -11.785 -3.213 1.00 96.19 187 HIS A O 1
ATOM 1546 N N . GLU A 1 188 ? 13.663 -10.423 -4.183 1.00 96.19 188 GLU A N 1
ATOM 1547 C CA . GLU A 1 188 ? 13.124 -9.921 -2.912 1.00 96.19 188 GLU A CA 1
ATOM 1548 C C . GLU A 1 188 ? 12.575 -11.059 -2.040 1.00 96.19 188 GLU A C 1
ATOM 1550 O O . GLU A 1 188 ? 12.886 -11.109 -0.855 1.00 96.19 188 GLU A O 1
ATOM 1555 N N . ILE A 1 189 ? 11.804 -11.989 -2.611 1.00 95.75 189 ILE A N 1
ATOM 1556 C CA . ILE A 1 189 ? 11.221 -13.119 -1.872 1.00 95.75 189 ILE A CA 1
ATOM 1557 C C . ILE A 1 189 ? 12.299 -14.087 -1.372 1.00 95.75 189 ILE A C 1
ATOM 1559 O O . ILE A 1 189 ? 12.176 -14.614 -0.270 1.00 95.75 189 ILE A O 1
ATOM 1563 N N . LYS A 1 190 ? 13.378 -14.301 -2.138 1.00 94.75 190 LYS A N 1
ATOM 1564 C CA . LYS A 1 190 ? 14.523 -15.105 -1.675 1.00 94.75 190 LYS A CA 1
ATOM 1565 C C . LYS A 1 190 ? 15.169 -14.496 -0.426 1.00 94.75 190 LYS A C 1
ATOM 1567 O O . LYS A 1 190 ? 15.570 -15.233 0.467 1.00 94.75 190 LYS A O 1
ATOM 1572 N N . LYS A 1 191 ? 15.251 -13.163 -0.359 1.00 94.38 191 LYS A N 1
ATOM 1573 C CA . LYS A 1 191 ? 15.808 -12.429 0.788 1.00 94.38 191 LYS A CA 1
ATOM 1574 C C . LYS A 1 191 ? 14.820 -12.288 1.951 1.00 94.38 191 LYS A C 1
ATOM 1576 O O . LYS A 1 191 ? 15.233 -12.292 3.105 1.00 94.38 191 LYS A O 1
ATOM 1581 N N . PHE A 1 192 ? 13.532 -12.160 1.643 1.00 93.88 192 PHE A N 1
ATOM 1582 C CA . PHE A 1 192 ? 12.439 -11.939 2.591 1.00 93.88 192 PHE A CA 1
ATOM 1583 C C . PHE A 1 192 ? 11.308 -12.951 2.335 1.00 93.88 192 PHE A C 1
ATOM 1585 O O . PHE A 1 192 ? 10.334 -12.638 1.637 1.00 93.88 192 PHE A O 1
ATOM 1592 N N . PRO A 1 193 ? 11.432 -14.184 2.863 1.00 92.44 193 PRO A N 1
ATOM 1593 C CA . PRO A 1 193 ? 10.484 -15.265 2.584 1.00 92.44 193 PRO A CA 1
ATOM 1594 C C . PRO A 1 193 ? 9.046 -14.989 3.043 1.00 92.44 193 PRO A C 1
ATOM 1596 O O . PRO A 1 193 ? 8.106 -15.543 2.477 1.00 92.44 193 PRO A O 1
ATOM 1599 N N . ASP A 1 194 ? 8.840 -14.096 4.011 1.00 88.81 194 ASP A N 1
ATOM 1600 C CA . ASP A 1 194 ? 7.524 -13.626 4.469 1.00 88.81 194 ASP A CA 1
ATOM 1601 C C . ASP A 1 194 ? 6.728 -12.908 3.363 1.00 88.81 194 ASP A C 1
ATOM 1603 O O . ASP A 1 194 ? 5.497 -12.867 3.384 1.00 88.81 194 ASP A O 1
ATOM 1607 N N . LYS A 1 195 ? 7.413 -12.403 2.331 1.00 91.88 195 LYS A N 1
ATOM 1608 C CA . LYS A 1 195 ? 6.794 -11.781 1.150 1.00 91.88 195 LYS A CA 1
ATOM 1609 C C . LYS A 1 195 ? 6.425 -12.781 0.052 1.00 91.88 195 LYS A C 1
ATOM 1611 O O . LYS A 1 195 ? 5.940 -12.365 -1.004 1.00 91.88 195 LYS A O 1
ATOM 1616 N N . SER A 1 196 ? 6.640 -14.080 0.276 1.00 94.25 196 SER A N 1
ATOM 1617 C CA . SER A 1 196 ? 6.385 -15.142 -0.707 1.00 94.25 196 SER A CA 1
ATOM 1618 C C . SER A 1 196 ? 4.907 -15.374 -1.020 1.00 94.25 196 SER A C 1
ATOM 1620 O O . SER A 1 196 ? 4.617 -16.005 -2.033 1.00 94.25 196 SER A O 1
ATOM 1622 N N . PHE A 1 197 ? 3.979 -14.823 -0.225 1.00 93.81 197 PHE A N 1
ATOM 1623 C CA . PHE A 1 197 ? 2.527 -15.014 -0.361 1.00 93.81 197 PHE A CA 1
ATOM 1624 C C . PHE A 1 197 ? 1.982 -14.772 -1.778 1.00 93.81 197 PHE A C 1
ATOM 1626 O O . PHE A 1 197 ? 0.986 -15.379 -2.175 1.00 93.81 197 PHE A O 1
ATOM 1633 N N . VAL A 1 198 ? 2.619 -13.897 -2.567 1.00 92.88 198 VAL A N 1
ATOM 1634 C CA . VAL A 1 198 ? 2.193 -13.608 -3.944 1.00 92.88 198 VAL A CA 1
ATOM 1635 C C . VAL A 1 198 ? 2.360 -14.819 -4.866 1.00 92.88 198 VAL A C 1
ATOM 1637 O O . VAL A 1 198 ? 1.545 -15.017 -5.764 1.00 92.88 198 VAL A O 1
ATOM 1640 N N . LYS A 1 199 ? 3.362 -15.673 -4.622 1.00 94.38 199 LYS A N 1
ATOM 1641 C CA . LYS A 1 199 ? 3.623 -16.846 -5.459 1.00 94.38 199 LYS A CA 1
ATOM 1642 C C . LYS A 1 199 ? 2.420 -17.803 -5.480 1.00 94.38 199 LYS A C 1
ATOM 1644 O O . LYS A 1 199 ? 1.885 -18.010 -6.567 1.00 94.38 199 LYS A O 1
ATOM 1649 N N . PRO A 1 200 ? 1.930 -18.334 -4.342 1.00 93.12 200 PRO A N 1
ATOM 1650 C CA . PRO A 1 200 ? 0.752 -19.199 -4.348 1.00 93.12 200 PRO A CA 1
ATOM 1651 C C . PRO A 1 200 ? -0.554 -18.453 -4.645 1.00 93.12 200 PRO A C 1
ATOM 1653 O O . PRO A 1 200 ? -1.451 -19.041 -5.233 1.00 93.12 200 PRO A O 1
ATOM 1656 N N . SER A 1 201 ? -0.685 -17.173 -4.271 1.00 90.25 201 SER A N 1
ATOM 1657 C CA . SER A 1 201 ? -1.955 -16.444 -4.446 1.00 90.25 201 SER A CA 1
ATOM 1658 C C . SER A 1 201 ? -2.167 -15.848 -5.841 1.00 90.25 201 SER A C 1
ATOM 1660 O O . SER A 1 201 ? -3.301 -15.511 -6.179 1.00 90.25 201 SER A O 1
ATOM 1662 N N . ARG A 1 202 ? -1.104 -15.656 -6.637 1.00 90.62 202 ARG A N 1
ATOM 1663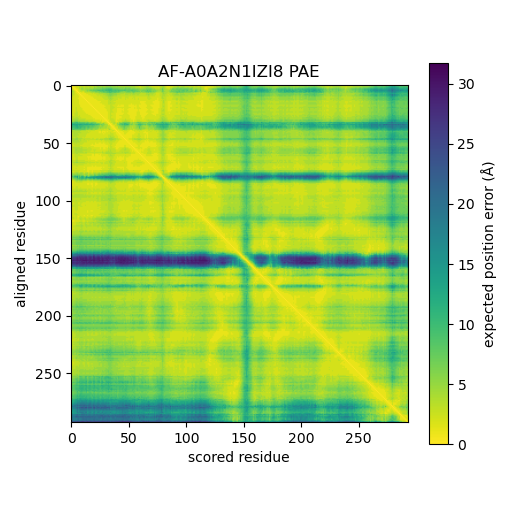 C CA . ARG A 1 202 ? -1.179 -14.963 -7.937 1.00 90.62 202 ARG A CA 1
ATOM 1664 C C . ARG A 1 202 ? -0.366 -15.610 -9.047 1.00 90.62 202 ARG A C 1
ATOM 1666 O O . ARG A 1 202 ? -0.844 -15.636 -10.173 1.00 90.62 202 ARG A O 1
ATOM 1673 N N . TRP A 1 203 ? 0.844 -16.089 -8.769 1.00 95.06 203 TRP A N 1
ATOM 1674 C CA . TRP A 1 203 ? 1.724 -16.593 -9.829 1.00 95.06 203 TRP A CA 1
ATOM 1675 C C . TRP A 1 203 ? 1.384 -18.027 -10.221 1.00 95.06 203 TRP A C 1
ATOM 1677 O O . TRP A 1 203 ? 1.123 -18.281 -11.385 1.00 95.06 203 TRP A O 1
ATOM 1687 N N . LEU A 1 204 ? 1.296 -18.943 -9.254 1.00 95.00 204 LEU A N 1
ATOM 1688 C CA . LEU A 1 204 ? 1.019 -20.362 -9.523 1.00 95.00 204 LEU A CA 1
ATOM 1689 C C . LEU A 1 204 ? -0.382 -20.627 -10.092 1.00 95.00 204 LEU A C 1
ATOM 1691 O O . LEU A 1 204 ? -0.619 -21.690 -10.646 1.00 95.00 204 LEU A O 1
ATOM 1695 N N . VAL A 1 205 ? -1.301 -19.672 -9.945 1.00 92.69 205 VAL A N 1
ATOM 1696 C CA . VAL A 1 205 ? -2.661 -19.739 -10.505 1.00 92.69 205 VAL A CA 1
ATOM 1697 C C . VAL A 1 205 ? -2.767 -19.090 -11.890 1.00 92.69 205 VAL A C 1
ATOM 1699 O O . VAL A 1 205 ? -3.859 -19.008 -12.441 1.00 92.69 205 VAL A O 1
ATOM 1702 N N . ASN A 1 206 ? -1.663 -18.563 -12.426 1.00 93.50 206 ASN A N 1
ATOM 1703 C CA . ASN A 1 206 ? -1.594 -17.991 -13.764 1.00 93.50 206 ASN A CA 1
ATOM 1704 C C . ASN A 1 206 ? -0.918 -18.998 -14.699 1.00 93.50 206 ASN A C 1
ATOM 1706 O O . ASN A 1 206 ? 0.268 -19.269 -14.540 1.00 93.50 206 ASN A O 1
ATOM 1710 N N . ASP A 1 207 ? -1.643 -19.482 -15.706 1.00 95.06 207 ASP A N 1
ATOM 1711 C CA . ASP A 1 207 ? -1.156 -20.499 -16.652 1.00 95.06 207 ASP A CA 1
ATOM 1712 C C . ASP A 1 207 ? 0.093 -20.066 -17.441 1.00 95.06 207 ASP A C 1
ATOM 1714 O O . ASP A 1 207 ? 0.826 -20.902 -17.962 1.00 95.06 207 ASP A O 1
ATOM 1718 N N . ASN A 1 208 ? 0.359 -18.758 -17.525 1.00 95.12 208 ASN A N 1
ATOM 1719 C CA . ASN A 1 208 ? 1.534 -18.210 -18.208 1.00 95.12 208 ASN A CA 1
ATOM 1720 C C . ASN A 1 208 ? 2.751 -18.032 -17.287 1.00 95.12 208 ASN A C 1
ATOM 1722 O O . ASN A 1 208 ? 3.770 -17.490 -17.722 1.00 95.12 208 ASN A O 1
ATOM 1726 N N . TYR A 1 209 ? 2.642 -18.404 -16.010 1.00 96.94 209 TYR A N 1
ATOM 1727 C CA . TYR A 1 209 ? 3.751 -18.320 -15.072 1.00 96.94 209 TYR A CA 1
ATOM 1728 C C . TYR A 1 209 ? 4.762 -19.444 -15.313 1.00 96.94 209 TYR A C 1
ATOM 1730 O O . TYR A 1 209 ? 4.416 -20.621 -15.329 1.00 96.94 209 TYR A O 1
ATOM 1738 N N . ASP A 1 210 ? 6.033 -19.070 -15.430 1.00 96.62 210 ASP A N 1
ATOM 1739 C CA . ASP A 1 210 ? 7.158 -19.994 -15.557 1.00 96.62 210 ASP A CA 1
ATOM 1740 C C . ASP A 1 210 ? 8.032 -19.918 -14.302 1.00 96.62 210 ASP A C 1
ATOM 1742 O O . ASP A 1 210 ? 8.663 -18.897 -14.020 1.00 96.62 210 ASP A O 1
ATOM 1746 N N . GLU A 1 211 ? 8.099 -21.000 -13.530 1.00 94.94 211 GLU A N 1
ATOM 1747 C CA . GLU A 1 211 ? 8.871 -21.041 -12.285 1.00 94.94 211 GLU A CA 1
ATOM 1748 C C . GLU A 1 211 ? 10.387 -20.877 -12.472 1.00 94.94 211 GLU A C 1
ATOM 1750 O O . GLU A 1 211 ? 11.083 -20.513 -11.519 1.00 94.94 211 GLU A O 1
ATOM 1755 N N . ASN A 1 212 ? 10.890 -21.087 -13.692 1.00 94.94 212 ASN A N 1
ATOM 1756 C CA . ASN A 1 212 ? 12.308 -20.965 -14.024 1.00 94.94 212 ASN A CA 1
ATOM 1757 C C . ASN A 1 212 ? 12.715 -19.531 -14.376 1.00 94.94 212 ASN A C 1
ATOM 1759 O O . ASN A 1 212 ? 13.907 -19.245 -14.508 1.00 94.94 212 ASN A O 1
ATOM 1763 N N . LYS A 1 213 ? 11.751 -18.615 -14.521 1.00 96.19 213 LYS A N 1
ATOM 1764 C CA . LYS A 1 213 ? 12.005 -17.216 -14.880 1.00 96.19 213 LYS A CA 1
ATOM 1765 C C . LYS A 1 213 ? 11.867 -16.291 -13.681 1.00 96.19 213 LYS A C 1
ATOM 1767 O O . LYS A 1 213 ? 11.014 -16.464 -12.807 1.00 96.19 213 LYS A O 1
ATOM 1772 N N . GLU A 1 214 ? 12.698 -15.255 -13.648 1.00 96.19 214 GLU A N 1
ATOM 1773 C CA . GLU A 1 214 ? 12.565 -14.206 -12.643 1.00 96.19 214 GLU A CA 1
ATOM 1774 C C . GLU A 1 214 ? 11.275 -13.403 -12.873 1.00 96.19 214 GLU A C 1
ATOM 1776 O O . GLU A 1 214 ? 10.831 -13.195 -14.003 1.00 96.19 214 GLU A O 1
ATOM 1781 N N . VAL A 1 215 ? 10.650 -12.977 -11.775 1.00 97.94 215 VAL A N 1
ATOM 1782 C CA . VAL A 1 215 ? 9.487 -12.092 -11.786 1.00 97.94 215 VAL A CA 1
ATOM 1783 C C . VAL A 1 215 ? 9.942 -10.708 -11.370 1.00 97.94 215 VAL A C 1
ATOM 1785 O O . VAL A 1 215 ? 10.519 -10.526 -10.292 1.00 97.94 215 VAL A O 1
ATOM 1788 N N . TRP A 1 216 ? 9.621 -9.724 -12.196 1.00 98.12 216 TRP A N 1
ATOM 1789 C CA . TRP A 1 216 ? 9.819 -8.315 -11.906 1.00 98.12 216 TRP A CA 1
ATOM 1790 C C . TRP A 1 216 ? 8.490 -7.666 -11.549 1.00 98.12 216 TRP A C 1
ATOM 1792 O O . TRP A 1 216 ? 7.476 -7.903 -12.199 1.00 98.12 216 TRP A O 1
ATOM 1802 N N . ARG A 1 217 ? 8.495 -6.826 -10.516 1.00 97.69 217 ARG A N 1
ATOM 1803 C CA . ARG A 1 217 ? 7.335 -6.042 -10.108 1.00 97.69 217 ARG A CA 1
ATOM 1804 C C . ARG A 1 217 ? 7.510 -4.595 -10.515 1.00 97.69 217 ARG A C 1
ATOM 1806 O O . ARG A 1 217 ? 8.522 -3.985 -10.180 1.00 97.69 217 ARG A O 1
ATOM 1813 N N . ILE A 1 218 ? 6.479 -4.042 -11.141 1.00 96.06 218 ILE A N 1
ATOM 1814 C CA . ILE A 1 218 ? 6.307 -2.605 -11.341 1.00 96.06 218 ILE A CA 1
ATOM 1815 C C . ILE A 1 218 ? 5.245 -2.143 -10.348 1.00 96.06 218 ILE A C 1
ATOM 1817 O O . ILE A 1 218 ? 4.110 -2.614 -10.382 1.00 96.06 218 ILE A O 1
ATOM 1821 N N . GLU A 1 219 ? 5.611 -1.239 -9.447 1.00 96.00 219 GLU A N 1
ATOM 1822 C CA . GLU A 1 219 ? 4.760 -0.759 -8.365 1.00 96.00 219 GLU A CA 1
ATOM 1823 C C . GLU A 1 219 ? 4.676 0.768 -8.360 1.00 96.00 219 GLU A C 1
ATOM 1825 O O . GLU A 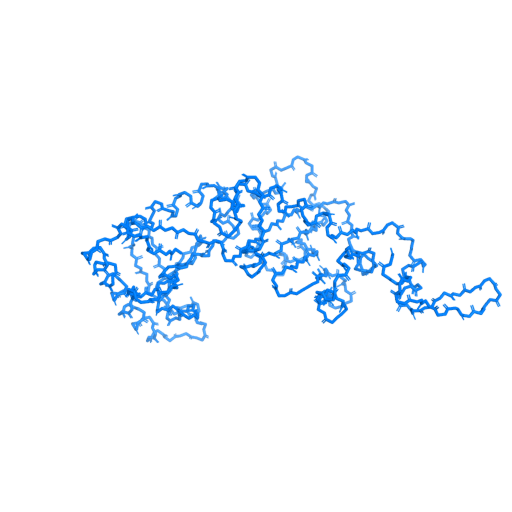1 219 ? 5.689 1.462 -8.331 1.00 96.00 219 GLU A O 1
ATOM 1830 N N . VAL A 1 220 ? 3.455 1.290 -8.348 1.00 93.69 220 VAL A N 1
ATOM 1831 C CA . VAL A 1 220 ? 3.138 2.716 -8.287 1.00 93.69 220 VAL A CA 1
ATOM 1832 C C . VAL A 1 220 ? 2.601 3.028 -6.906 1.00 93.69 220 VAL A C 1
ATOM 1834 O O . VAL A 1 220 ? 1.621 2.433 -6.463 1.00 93.69 220 VAL A O 1
ATOM 1837 N N . GLN A 1 221 ? 3.207 4.003 -6.246 1.00 93.94 221 GLN A N 1
ATOM 1838 C CA . GLN A 1 221 ? 2.797 4.466 -4.932 1.00 93.94 221 GLN A CA 1
ATOM 1839 C C . GLN A 1 221 ? 2.322 5.910 -5.020 1.00 93.94 221 GLN A C 1
ATOM 1841 O O . GLN A 1 221 ? 3.038 6.772 -5.531 1.00 93.94 221 GLN A O 1
ATOM 1846 N N . ILE A 1 222 ? 1.136 6.187 -4.475 1.00 93.06 222 ILE A N 1
ATOM 1847 C CA . IL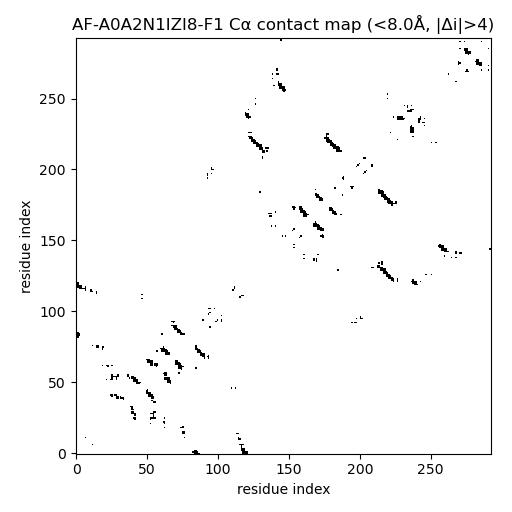E A 1 222 ? 0.543 7.527 -4.428 1.00 93.06 222 ILE A CA 1
ATOM 1848 C C . ILE A 1 222 ? 0.084 7.827 -3.007 1.00 93.06 222 ILE A C 1
ATOM 1850 O O . ILE A 1 222 ? -0.663 7.052 -2.416 1.00 93.06 222 ILE A O 1
ATOM 1854 N N . ARG A 1 223 ? 0.499 8.974 -2.466 1.00 93.44 223 ARG A N 1
ATOM 1855 C CA . ARG A 1 223 ? 0.131 9.436 -1.121 1.00 93.44 223 ARG A CA 1
ATOM 1856 C C . ARG A 1 223 ? -0.872 10.580 -1.161 1.00 93.44 223 ARG A C 1
ATOM 1858 O O . ARG A 1 223 ? -1.073 11.233 -2.187 1.00 93.44 223 ARG A O 1
ATOM 1865 N N . ARG A 1 224 ? -1.465 10.851 0.002 1.00 90.75 224 ARG A N 1
ATOM 1866 C CA . ARG A 1 224 ? -2.549 11.814 0.238 1.00 90.75 224 ARG A CA 1
ATOM 1867 C C . ARG A 1 224 ? -2.340 13.152 -0.455 1.00 90.75 224 ARG A C 1
ATOM 1869 O O . ARG A 1 224 ? -3.260 13.670 -1.076 1.00 90.75 224 ARG A O 1
ATOM 1876 N N . ASP A 1 225 ? -1.141 13.712 -0.342 1.00 90.31 225 ASP A N 1
ATOM 1877 C CA . ASP A 1 225 ? -0.842 15.030 -0.894 1.00 90.31 225 ASP A CA 1
ATOM 1878 C C . ASP A 1 225 ? -0.936 15.079 -2.415 1.00 90.31 225 ASP A C 1
ATOM 1880 O O . ASP A 1 225 ? -1.202 16.149 -2.949 1.00 90.31 225 ASP A O 1
ATOM 1884 N N . LYS A 1 226 ? -0.782 13.946 -3.112 1.00 89.81 226 LYS A N 1
ATOM 1885 C CA . LYS A 1 226 ? -1.114 13.852 -4.535 1.00 89.81 226 LYS A CA 1
ATOM 1886 C C . LYS A 1 226 ? -2.583 13.482 -4.739 1.00 89.81 226 LYS A C 1
ATOM 1888 O O . LYS A 1 226 ? -3.244 14.144 -5.531 1.00 89.81 226 LYS A O 1
ATOM 1893 N N . LEU A 1 227 ? -3.100 12.489 -4.005 1.00 91.75 227 LEU A N 1
ATOM 1894 C CA . LEU A 1 227 ? -4.479 11.986 -4.142 1.00 91.75 227 LEU A CA 1
ATOM 1895 C C . LEU A 1 227 ? -5.542 13.088 -4.017 1.00 91.75 227 LEU A C 1
ATOM 1897 O O . LEU A 1 227 ? -6.473 13.120 -4.812 1.00 91.75 227 LEU A O 1
ATOM 1901 N N . LYS A 1 228 ? -5.374 14.030 -3.079 1.00 91.69 228 LYS A N 1
ATOM 1902 C CA . LYS A 1 228 ? -6.321 15.139 -2.842 1.00 91.69 228 LYS A CA 1
ATOM 1903 C C . LYS A 1 228 ? -6.475 16.114 -4.011 1.00 91.69 228 LYS A C 1
ATOM 1905 O O . LYS A 1 228 ? -7.403 16.912 -4.023 1.00 91.69 228 LYS A O 1
ATOM 1910 N N . HIS A 1 229 ? -5.558 16.075 -4.973 1.00 90.75 229 HIS A N 1
ATOM 1911 C CA . HIS A 1 229 ? -5.590 16.922 -6.164 1.00 90.75 229 HIS A CA 1
ATOM 1912 C C . HIS A 1 229 ? -6.012 16.162 -7.424 1.00 90.75 229 HIS A C 1
ATOM 1914 O O . HIS A 1 229 ? -6.049 16.758 -8.497 1.00 90.75 229 HIS A O 1
ATOM 1920 N N . LEU A 1 230 ? -6.294 14.861 -7.315 1.00 90.12 230 LEU A N 1
ATOM 1921 C CA . LEU A 1 230 ? -6.764 14.054 -8.432 1.00 90.12 230 LEU A CA 1
ATOM 1922 C C . LEU A 1 230 ? -8.292 13.967 -8.398 1.00 90.12 230 LEU A C 1
ATOM 1924 O O . LEU A 1 230 ? -8.895 13.721 -7.351 1.00 90.12 230 LEU A O 1
ATOM 1928 N N . PHE A 1 231 ? -8.899 14.160 -9.564 1.00 92.19 231 PHE A N 1
ATOM 1929 C CA . PHE A 1 231 ? -10.338 14.115 -9.782 1.00 92.19 231 PHE A CA 1
ATOM 1930 C C . PHE A 1 231 ? -10.611 13.456 -11.134 1.00 92.19 231 PHE A C 1
ATOM 1932 O O . PHE A 1 231 ? -9.867 13.677 -12.090 1.00 92.19 231 PHE A O 1
ATOM 1939 N N . ASN A 1 232 ? -11.672 12.664 -11.203 1.00 90.75 232 ASN A N 1
ATOM 1940 C CA . ASN A 1 232 ? -12.222 12.106 -12.434 1.00 90.75 232 ASN A CA 1
ATOM 1941 C C . ASN A 1 232 ? -13.757 12.177 -12.379 1.00 90.75 232 ASN A C 1
ATOM 1943 O O . ASN A 1 232 ? -14.335 12.740 -11.451 1.00 90.75 232 ASN A O 1
ATOM 1947 N N . GLU A 1 233 ? -14.430 11.556 -13.343 1.00 91.19 233 GLU A N 1
ATOM 1948 C CA . GLU A 1 233 ? -15.897 11.501 -13.412 1.00 91.19 233 GLU A CA 1
ATOM 1949 C C . GLU A 1 233 ? -16.554 10.882 -12.159 1.00 91.19 233 GLU A C 1
ATOM 1951 O O . GLU A 1 233 ? -17.713 11.162 -11.866 1.00 91.19 233 GLU A O 1
ATOM 1956 N N . LYS A 1 234 ? -15.811 10.085 -11.377 1.00 90.19 234 LYS A N 1
ATOM 1957 C CA . LYS A 1 234 ? -16.268 9.438 -10.132 1.00 90.19 234 LYS A CA 1
ATOM 1958 C C . LYS A 1 234 ? -16.055 10.320 -8.890 1.00 90.19 234 LYS A C 1
ATOM 1960 O O . LYS A 1 234 ? -16.413 9.915 -7.780 1.00 90.19 234 LYS A O 1
ATOM 1965 N N . GLY A 1 235 ? -15.453 11.501 -9.049 1.00 92.00 235 GLY A N 1
ATOM 1966 C CA . GLY A 1 235 ? -15.203 12.469 -7.985 1.00 92.00 235 GLY A CA 1
ATOM 1967 C C . GLY A 1 235 ? -13.727 12.627 -7.606 1.00 92.00 235 GLY A C 1
ATOM 1968 O O . GLY A 1 235 ? -12.812 12.263 -8.343 1.00 92.00 235 GLY A O 1
ATOM 1969 N N . TYR A 1 236 ? -13.483 13.182 -6.415 1.00 92.81 236 TYR A N 1
ATOM 1970 C CA . TYR A 1 236 ? -12.134 13.343 -5.867 1.00 92.81 236 TYR A CA 1
ATOM 1971 C C . TYR A 1 236 ? -11.575 12.017 -5.344 1.00 92.81 236 TYR A C 1
ATOM 1973 O O . TYR A 1 236 ? -12.193 11.347 -4.515 1.00 92.81 236 TYR A O 1
ATOM 1981 N N . LEU A 1 237 ? -10.347 11.687 -5.747 1.00 92.25 237 LEU A N 1
ATOM 1982 C CA . LEU A 1 237 ? -9.682 10.429 -5.391 1.00 92.25 237 LEU A CA 1
ATOM 1983 C C . LEU A 1 237 ? -9.209 10.370 -3.932 1.00 92.25 237 LEU A C 1
ATOM 1985 O O . LEU A 1 237 ? -8.719 9.331 -3.495 1.00 92.25 237 LEU A O 1
ATOM 1989 N N . GLU A 1 238 ? -9.336 11.445 -3.150 1.00 91.00 238 GLU A N 1
ATOM 1990 C CA . GLU A 1 238 ? -9.103 11.339 -1.709 1.00 91.00 238 GLU A CA 1
ATOM 1991 C C . GLU A 1 238 ? -10.201 10.529 -1.011 1.00 91.00 238 GLU A C 1
ATOM 1993 O O . GLU A 1 238 ? -9.909 9.846 -0.034 1.00 91.00 238 GLU A O 1
ATOM 1998 N N . ASN A 1 239 ? -11.444 10.536 -1.503 1.00 91.56 239 ASN A N 1
ATOM 1999 C CA . ASN A 1 239 ? -12.479 9.664 -0.959 1.00 91.56 239 ASN A CA 1
ATOM 2000 C C . ASN A 1 239 ? -12.085 8.201 -1.216 1.00 91.56 239 ASN A C 1
ATOM 2002 O O . ASN A 1 239 ? -11.799 7.837 -2.354 1.00 91.56 239 ASN A O 1
ATOM 2006 N N . SER A 1 240 ? -12.055 7.350 -0.182 1.00 91.56 240 SER A N 1
ATOM 2007 C CA . SER A 1 240 ? -11.559 5.975 -0.354 1.00 91.56 240 SER A CA 1
ATOM 2008 C C . SER A 1 240 ? -12.381 5.155 -1.349 1.00 91.56 240 SER A C 1
ATOM 2010 O O . SER A 1 240 ? -11.797 4.394 -2.110 1.00 91.56 240 SER A O 1
ATOM 2012 N N . THR A 1 241 ? -13.704 5.319 -1.380 1.00 91.62 241 THR A N 1
ATOM 2013 C CA . THR A 1 241 ? -14.567 4.603 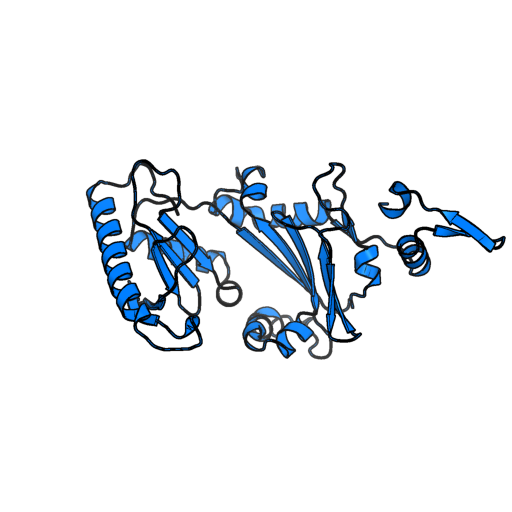-2.329 1.00 91.62 241 THR A CA 1
ATOM 2014 C C . THR A 1 241 ? -14.282 5.058 -3.755 1.00 91.62 241 THR A C 1
ATOM 2016 O O . THR A 1 241 ? -14.041 4.227 -4.628 1.00 91.62 241 THR A O 1
ATOM 2019 N N . THR A 1 242 ? -14.216 6.373 -3.986 1.00 93.62 242 THR A N 1
ATOM 2020 C CA . THR A 1 242 ? -13.834 6.921 -5.294 1.00 93.62 242 THR A CA 1
ATOM 2021 C C . THR A 1 242 ? -12.436 6.460 -5.704 1.00 93.62 242 THR A C 1
ATOM 2023 O O . THR A 1 242 ? -12.253 6.036 -6.840 1.00 93.62 242 THR A O 1
ATOM 2026 N N . CYS A 1 243 ? -11.464 6.476 -4.787 1.00 94.50 243 CYS A N 1
ATOM 2027 C CA . CYS A 1 243 ? -10.095 6.015 -5.020 1.00 94.50 243 CYS A CA 1
ATOM 2028 C C . CYS A 1 243 ? -10.058 4.568 -5.534 1.00 94.50 243 CYS A C 1
ATOM 2030 O O . CYS A 1 243 ? -9.453 4.298 -6.568 1.00 94.50 243 CYS A O 1
ATOM 2032 N N . LEU A 1 244 ? -10.755 3.654 -4.849 1.00 93.69 244 LEU A N 1
ATOM 2033 C CA . LEU A 1 244 ? -10.804 2.237 -5.218 1.00 93.69 244 LEU A CA 1
ATOM 2034 C C . LEU A 1 244 ? -11.520 2.013 -6.555 1.00 93.69 244 LEU A C 1
ATOM 2036 O O . LEU A 1 244 ? -11.034 1.259 -7.393 1.00 93.69 244 LEU A O 1
ATOM 2040 N N . ASN A 1 245 ? -12.616 2.730 -6.803 1.00 93.62 245 ASN A N 1
ATOM 2041 C CA . ASN A 1 245 ? -13.330 2.664 -8.081 1.00 93.62 245 ASN A CA 1
ATOM 2042 C C . ASN A 1 245 ? -12.539 3.291 -9.244 1.00 93.62 245 ASN A C 1
ATOM 2044 O O . ASN A 1 245 ? -12.915 3.128 -10.405 1.00 93.62 245 ASN A O 1
ATOM 2048 N N . SER A 1 246 ? -11.454 4.012 -8.951 1.00 94.75 246 SER A N 1
ATOM 2049 C CA . SER A 1 246 ? -10.605 4.709 -9.924 1.00 94.75 246 SER A CA 1
ATOM 2050 C C . SER A 1 246 ? -9.252 4.029 -10.135 1.00 94.75 246 SER A C 1
ATOM 2052 O O . SER A 1 246 ? -8.367 4.632 -10.729 1.00 94.75 246 SER A O 1
ATOM 2054 N N . ILE A 1 247 ? -9.060 2.789 -9.666 1.00 94.38 247 ILE A N 1
ATOM 2055 C CA . ILE A 1 247 ? -7.794 2.054 -9.835 1.00 94.38 247 ILE A CA 1
ATOM 2056 C C . ILE A 1 247 ? -7.308 2.023 -11.299 1.00 94.38 247 ILE A C 1
ATOM 2058 O O . ILE A 1 247 ? -6.132 2.330 -11.502 1.00 94.38 247 ILE A O 1
ATOM 2062 N N . PRO A 1 248 ? -8.151 1.725 -12.313 1.00 93.94 248 PRO A N 1
ATOM 2063 C CA . PRO A 1 248 ? -7.726 1.787 -13.714 1.00 93.94 248 PRO A CA 1
ATOM 2064 C C . PRO A 1 248 ? -7.238 3.185 -14.116 1.00 93.94 248 PRO A C 1
ATOM 2066 O O . PRO A 1 248 ? -6.130 3.327 -14.616 1.00 93.94 248 PRO A O 1
ATOM 2069 N N . ASP A 1 249 ? -7.995 4.230 -13.770 1.00 93.38 249 ASP A N 1
ATOM 2070 C CA . ASP A 1 249 ? -7.653 5.624 -14.087 1.00 93.38 249 ASP A CA 1
ATOM 2071 C C . ASP A 1 249 ? -6.327 6.055 -13.421 1.00 93.38 249 ASP A C 1
ATOM 2073 O O . ASP A 1 249 ? -5.529 6.806 -13.984 1.00 93.38 249 ASP A O 1
ATOM 2077 N N . ILE A 1 250 ? -6.065 5.558 -12.206 1.00 91.69 250 ILE A N 1
ATOM 2078 C CA . ILE A 1 250 ? -4.808 5.780 -11.480 1.00 91.69 250 ILE A CA 1
ATOM 2079 C C . ILE A 1 250 ? -3.640 5.073 -12.182 1.00 91.69 250 ILE A C 1
ATOM 2081 O O . ILE A 1 250 ? -2.538 5.626 -12.255 1.00 91.69 250 ILE A O 1
ATOM 2085 N N . TRP A 1 251 ? -3.865 3.860 -12.685 1.00 93.50 251 TRP A N 1
ATOM 2086 C CA . TRP A 1 251 ? -2.865 3.114 -13.444 1.00 93.50 251 TRP A CA 1
ATOM 2087 C C . TRP A 1 251 ? -2.550 3.794 -14.781 1.00 93.50 251 TRP A C 1
ATOM 2089 O O . TRP A 1 251 ? -1.380 3.978 -15.123 1.00 93.50 251 TRP A O 1
ATOM 2099 N N . ASP A 1 252 ? -3.569 4.278 -15.485 1.00 90.94 252 ASP A N 1
ATOM 2100 C CA . ASP A 1 252 ? -3.407 5.023 -16.733 1.00 90.94 252 ASP A CA 1
ATOM 2101 C C . ASP A 1 252 ? -2.654 6.338 -16.518 1.00 90.94 252 ASP A C 1
ATOM 2103 O O . ASP A 1 252 ? -1.765 6.685 -17.298 1.00 90.94 252 ASP A O 1
ATOM 2107 N N . LEU A 1 253 ? -2.927 7.052 -15.419 1.00 87.88 253 LEU A N 1
ATOM 2108 C CA . LEU A 1 253 ? -2.159 8.239 -15.035 1.00 87.88 253 LEU A CA 1
ATOM 2109 C C . LEU A 1 253 ? -0.663 7.922 -14.889 1.00 87.88 253 LEU A C 1
ATOM 2111 O O . LEU A 1 253 ? 0.188 8.730 -15.275 1.00 87.88 253 LEU A O 1
ATOM 2115 N N . PHE A 1 254 ? -0.332 6.758 -14.327 1.00 85.50 254 PHE A N 1
ATOM 2116 C CA . PHE A 1 254 ? 1.047 6.291 -14.256 1.00 85.50 254 PHE A CA 1
ATOM 2117 C C . PHE A 1 254 ? 1.630 6.059 -15.657 1.00 85.50 254 PHE A C 1
ATOM 2119 O O . PHE A 1 254 ? 2.676 6.640 -15.961 1.00 85.50 254 PHE A O 1
ATOM 2126 N N . MET A 1 255 ? 0.933 5.313 -16.516 1.00 85.44 255 MET A N 1
ATOM 2127 C CA . MET A 1 255 ? 1.382 5.011 -17.884 1.00 85.44 255 MET A CA 1
ATOM 2128 C C . MET A 1 255 ? 1.540 6.258 -18.758 1.00 85.44 255 MET A C 1
ATOM 2130 O O . MET A 1 255 ? 2.394 6.316 -19.638 1.00 85.44 255 MET A O 1
ATOM 2134 N N . GLN A 1 256 ? 0.762 7.305 -18.497 1.00 84.88 256 GLN A N 1
ATOM 2135 C CA . GLN A 1 256 ? 0.915 8.585 -19.183 1.00 84.88 256 GLN A CA 1
ATOM 2136 C C . GLN A 1 256 ? 2.099 9.402 -18.662 1.00 84.88 256 GLN A C 1
ATOM 2138 O O . GLN A 1 256 ? 2.630 10.244 -19.392 1.00 84.88 256 GLN A O 1
ATOM 2143 N N . LYS A 1 257 ? 2.496 9.213 -17.399 1.00 84.31 257 LYS A N 1
ATOM 2144 C CA . LYS A 1 257 ? 3.536 10.018 -16.751 1.00 84.31 257 LYS A CA 1
ATOM 2145 C C . LYS A 1 257 ? 4.928 9.430 -16.923 1.00 84.31 257 LYS A C 1
ATOM 2147 O O . LYS A 1 257 ? 5.870 10.216 -17.042 1.00 84.31 257 LYS A O 1
ATOM 2152 N N . PHE A 1 258 ? 5.062 8.110 -16.948 1.00 84.31 258 PHE A N 1
ATOM 2153 C CA . PHE A 1 258 ? 6.338 7.438 -17.158 1.00 84.31 258 PHE A CA 1
ATOM 2154 C C . PHE A 1 258 ? 6.342 6.688 -18.476 1.00 84.31 258 PHE A C 1
ATOM 2156 O O . PHE A 1 258 ? 5.397 5.991 -18.813 1.00 84.31 258 PHE A O 1
ATOM 2163 N N . GLU A 1 259 ? 7.437 6.830 -19.205 1.00 84.94 259 GLU A N 1
ATOM 2164 C CA . GLU A 1 259 ? 7.612 6.242 -20.520 1.00 84.94 259 GLU A CA 1
ATOM 2165 C C . GLU A 1 259 ? 8.938 5.490 -20.536 1.00 84.94 259 GLU A C 1
ATOM 2167 O O . GLU A 1 259 ? 9.981 6.064 -20.216 1.00 84.94 259 GLU A O 1
ATOM 2172 N N . HIS A 1 260 ? 8.906 4.212 -20.903 1.00 88.38 260 HIS A N 1
ATOM 2173 C CA . HIS A 1 260 ? 10.119 3.470 -21.225 1.00 88.38 260 HIS A CA 1
ATOM 2174 C C . HIS A 1 260 ? 10.504 3.788 -22.670 1.00 88.38 260 HIS A C 1
ATOM 2176 O O . HIS A 1 260 ? 9.735 3.540 -23.599 1.00 88.38 260 HIS A O 1
ATOM 2182 N N . LYS A 1 261 ? 11.656 4.436 -22.856 1.00 87.75 261 LYS A N 1
ATOM 2183 C CA . LYS A 1 261 ? 12.131 4.838 -24.179 1.00 87.75 261 LYS A CA 1
ATOM 2184 C C . LYS A 1 261 ? 12.810 3.670 -24.877 1.00 87.75 261 LYS A C 1
ATOM 2186 O O . LYS A 1 261 ? 13.721 3.052 -24.328 1.00 87.75 261 LYS A O 1
ATOM 2191 N N . ASN A 1 262 ? 12.438 3.460 -26.136 1.00 89.56 262 ASN A N 1
ATOM 2192 C CA . ASN A 1 262 ? 13.128 2.534 -27.024 1.00 89.56 262 ASN A CA 1
ATOM 2193 C C . ASN A 1 262 ? 14.473 3.134 -27.482 1.00 89.56 262 ASN A C 1
ATOM 2195 O O . ASN A 1 262 ? 14.575 3.710 -28.565 1.00 89.56 262 ASN A O 1
ATOM 2199 N N . LEU A 1 263 ? 15.473 3.072 -26.601 1.00 89.25 263 LEU A N 1
ATOM 2200 C CA . LEU A 1 263 ? 16.849 3.501 -26.845 1.00 89.25 263 LEU A CA 1
ATOM 2201 C C . LEU A 1 263 ? 17.769 2.282 -26.873 1.00 89.25 263 LEU A C 1
ATOM 2203 O O . LEU A 1 263 ? 17.719 1.438 -25.972 1.00 89.25 263 LEU A O 1
ATOM 2207 N N . ASP A 1 264 ? 18.657 2.235 -27.861 1.00 91.06 264 ASP A N 1
ATOM 2208 C CA . ASP A 1 264 ? 19.749 1.267 -27.891 1.00 91.06 264 ASP A CA 1
ATOM 2209 C C . ASP A 1 264 ? 20.759 1.520 -26.753 1.00 91.06 264 ASP A C 1
ATOM 2211 O O . ASP A 1 264 ? 20.814 2.607 -26.167 1.00 91.06 264 ASP A O 1
ATOM 2215 N N . ASP A 1 265 ? 21.566 0.509 -26.428 1.00 91.06 265 ASP A N 1
ATOM 2216 C CA . ASP A 1 265 ? 22.528 0.590 -25.324 1.00 91.06 265 ASP A CA 1
ATOM 2217 C C . ASP A 1 265 ? 23.568 1.700 -25.513 1.00 91.06 265 ASP A C 1
ATOM 2219 O O . ASP A 1 265 ? 23.947 2.342 -24.534 1.00 91.06 265 ASP A O 1
ATOM 2223 N N . ASN A 1 266 ? 24.002 1.988 -26.745 1.00 90.62 266 ASN A N 1
ATOM 2224 C CA . ASN A 1 266 ? 24.969 3.060 -26.986 1.00 90.62 266 ASN A CA 1
ATOM 2225 C C . ASN A 1 266 ? 24.352 4.421 -26.674 1.00 90.62 266 ASN A C 1
ATOM 2227 O O . ASN A 1 266 ? 24.970 5.223 -25.976 1.00 90.62 266 ASN A O 1
ATOM 2231 N N . SER A 1 267 ? 23.118 4.662 -27.118 1.00 88.81 267 SER A N 1
ATOM 2232 C CA . SER A 1 267 ? 22.366 5.874 -26.790 1.00 88.81 267 SER A CA 1
ATOM 2233 C C . SER A 1 267 ? 22.213 6.047 -25.275 1.00 88.81 267 SER A C 1
ATOM 2235 O O . SER A 1 267 ? 22.387 7.149 -24.751 1.00 88.81 267 SER A O 1
ATOM 2237 N N . VAL A 1 268 ? 21.954 4.959 -24.543 1.00 89.69 268 VAL A N 1
ATOM 2238 C CA . VAL A 1 268 ? 21.886 4.989 -23.076 1.00 89.69 268 VAL A CA 1
ATOM 2239 C C . VAL A 1 268 ? 23.256 5.289 -22.454 1.00 89.69 268 VAL A C 1
ATOM 2241 O O . VAL A 1 268 ? 23.352 6.149 -21.579 1.00 89.69 268 VAL A O 1
ATOM 2244 N N . ILE A 1 269 ? 24.333 4.662 -22.934 1.00 90.12 269 ILE A N 1
ATOM 2245 C CA . ILE A 1 269 ? 25.706 4.926 -22.473 1.00 90.12 269 ILE A CA 1
ATOM 2246 C C . ILE A 1 269 ? 26.092 6.392 -22.705 1.00 90.12 269 ILE A C 1
ATOM 2248 O O . ILE A 1 269 ? 26.724 7.008 -21.847 1.00 90.12 269 ILE A O 1
ATOM 2252 N N . GLU A 1 270 ? 25.726 6.973 -23.846 1.00 89.94 270 GLU A N 1
ATOM 2253 C CA . GLU A 1 270 ? 25.958 8.391 -24.140 1.00 89.94 270 GLU A CA 1
ATOM 2254 C C . GLU A 1 270 ? 25.210 9.302 -23.163 1.00 89.94 270 GLU A C 1
ATOM 2256 O O . GLU A 1 270 ? 25.781 10.281 -22.676 1.00 89.94 270 GLU A O 1
ATOM 2261 N N . ILE A 1 271 ? 23.961 8.958 -22.827 1.00 85.81 271 ILE A N 1
ATOM 2262 C CA . ILE A 1 27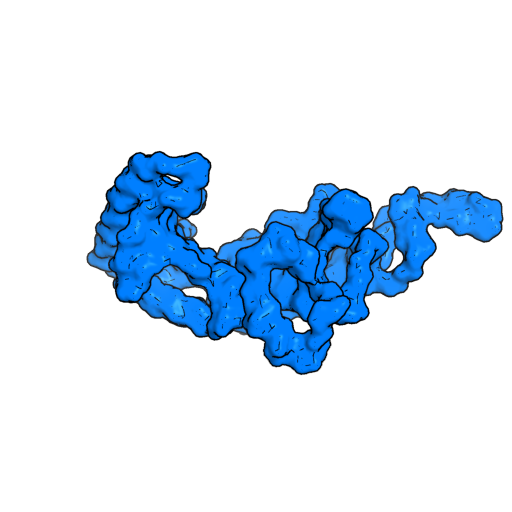1 ? 23.173 9.654 -21.803 1.00 85.81 271 ILE A CA 1
ATOM 2263 C C . ILE A 1 271 ? 23.876 9.581 -20.444 1.00 85.81 271 ILE A C 1
ATOM 2265 O O . ILE A 1 271 ? 24.061 10.616 -19.808 1.00 85.81 271 ILE A O 1
ATOM 2269 N N . MET A 1 272 ? 24.319 8.391 -20.029 1.00 85.31 272 MET A N 1
ATOM 2270 C CA . MET A 1 272 ? 25.038 8.183 -18.765 1.00 85.31 272 MET A CA 1
ATOM 2271 C C . MET A 1 272 ? 26.345 8.979 -18.704 1.00 85.31 272 MET A C 1
ATOM 2273 O O . MET A 1 272 ? 26.698 9.528 -17.664 1.00 85.31 272 MET A O 1
ATOM 2277 N N . LYS A 1 273 ? 27.068 9.055 -19.826 1.00 86.50 273 LYS A N 1
ATOM 2278 C CA . LYS A 1 273 ? 28.319 9.814 -19.951 1.00 86.50 273 LYS A CA 1
ATOM 2279 C C . LYS A 1 273 ? 28.096 11.326 -20.060 1.00 86.50 273 LYS A C 1
ATOM 2281 O O . LYS A 1 273 ? 29.031 12.088 -19.828 1.00 86.50 273 LYS A O 1
ATOM 2286 N N . GLY A 1 274 ? 26.903 11.764 -20.462 1.00 86.06 274 GLY A N 1
ATOM 2287 C CA . GLY A 1 274 ? 26.581 13.166 -20.737 1.00 86.06 274 GLY A CA 1
ATOM 2288 C C . GLY A 1 274 ? 27.165 13.708 -22.050 1.00 86.06 274 GLY A C 1
ATOM 2289 O O . GLY A 1 274 ? 27.128 14.917 -22.288 1.00 86.06 274 GLY A O 1
ATOM 2290 N N . TYR A 1 275 ? 27.704 12.851 -22.921 1.00 88.31 275 TYR A N 1
ATOM 2291 C CA . TYR A 1 275 ? 28.241 13.237 -24.227 1.00 88.31 275 TYR A CA 1
ATOM 2292 C C . TYR A 1 275 ? 28.119 12.103 -25.251 1.00 88.31 275 TYR A C 1
ATOM 2294 O O . TYR A 1 275 ? 28.149 10.924 -24.903 1.00 88.31 275 TYR A O 1
ATOM 2302 N N . ARG A 1 276 ? 28.050 12.478 -26.531 1.00 90.44 276 ARG A N 1
ATOM 2303 C CA . ARG A 1 276 ? 28.120 11.580 -27.691 1.00 90.44 276 ARG A CA 1
ATOM 2304 C C . ARG A 1 276 ? 29.480 11.683 -28.367 1.00 90.44 276 ARG A C 1
ATOM 2306 O O . ARG A 1 276 ? 30.002 12.789 -28.523 1.00 90.44 276 ARG A O 1
ATOM 2313 N N . THR A 1 277 ? 30.017 10.556 -28.819 1.00 89.00 277 THR A N 1
ATOM 2314 C CA . THR A 1 277 ? 31.209 10.525 -29.677 1.00 89.00 277 THR A CA 1
ATOM 2315 C C . THR A 1 277 ? 30.774 10.591 -31.140 1.00 89.00 277 THR A C 1
ATOM 2317 O O . THR A 1 277 ? 29.977 9.778 -31.599 1.00 89.00 277 THR A O 1
ATOM 2320 N N . LEU A 1 278 ? 31.255 11.589 -31.877 1.00 87.94 278 LEU A N 1
ATOM 2321 C CA . LEU A 1 278 ? 30.978 11.757 -33.302 1.00 87.94 278 LEU A CA 1
ATOM 2322 C C . LEU A 1 278 ? 31.871 10.833 -34.145 1.00 87.94 278 LEU A C 1
ATOM 2324 O O . LEU A 1 278 ? 32.885 10.327 -33.673 1.00 87.94 278 LEU A O 1
ATOM 2328 N N . LYS A 1 279 ? 31.523 10.643 -35.426 1.00 88.44 279 LYS A N 1
ATOM 2329 C CA . LYS A 1 279 ? 32.277 9.773 -36.355 1.00 88.44 279 LYS A CA 1
ATOM 2330 C C . LYS A 1 279 ? 33.758 10.153 -36.497 1.00 88.44 279 LYS A C 1
ATOM 2332 O O . LYS A 1 279 ? 34.578 9.295 -36.782 1.00 88.44 279 LYS A O 1
ATOM 2337 N N . ASN A 1 280 ? 34.096 11.424 -36.289 1.00 90.69 280 ASN A N 1
ATOM 2338 C CA . ASN A 1 280 ? 35.468 11.939 -36.312 1.00 90.69 280 ASN A CA 1
ATOM 2339 C C . ASN A 1 280 ? 36.193 11.810 -34.955 1.00 90.69 280 ASN A C 1
ATOM 2341 O O . ASN A 1 280 ? 37.239 12.422 -34.764 1.00 90.69 280 ASN A O 1
ATOM 2345 N N . GLY A 1 281 ? 35.616 11.087 -33.990 1.00 86.56 281 GLY A N 1
ATOM 2346 C CA . GLY A 1 281 ? 36.166 10.899 -32.648 1.00 86.56 281 GLY A CA 1
ATOM 2347 C C . GLY A 1 281 ? 35.945 12.070 -31.685 1.00 86.56 281 GLY A C 1
ATOM 2348 O O . GLY A 1 281 ? 36.256 11.940 -30.501 1.00 86.56 281 GLY A O 1
ATOM 2349 N N . SER A 1 282 ? 35.388 13.203 -32.134 1.00 90.06 282 SER A N 1
ATOM 2350 C CA . SER A 1 282 ? 35.158 14.350 -31.251 1.00 90.06 282 SER A CA 1
ATOM 2351 C C . SER A 1 282 ? 33.949 14.136 -30.333 1.00 90.06 282 SER A C 1
ATOM 2353 O O . SER A 1 282 ? 33.014 13.398 -30.652 1.00 90.06 282 SER A O 1
ATOM 2355 N N . LYS A 1 283 ? 33.962 14.774 -29.157 1.00 91.06 283 LYS A N 1
ATOM 2356 C CA . LYS A 1 283 ? 32.893 14.651 -28.155 1.00 91.06 283 LYS A CA 1
ATOM 2357 C C . LYS A 1 283 ? 31.931 15.828 -28.251 1.00 91.06 283 LYS A C 1
ATOM 2359 O O . LYS A 1 283 ? 32.345 16.981 -28.171 1.00 91.06 283 LYS A O 1
ATOM 2364 N N . LYS A 1 284 ? 30.635 15.538 -28.352 1.00 89.62 284 LYS A N 1
ATOM 2365 C CA . LYS A 1 284 ? 29.556 16.525 -28.266 1.00 89.62 284 LYS A CA 1
ATOM 2366 C C . LYS A 1 284 ? 28.810 16.347 -26.949 1.00 89.62 284 LYS A C 1
ATOM 2368 O O . LYS A 1 284 ? 28.156 15.326 -26.749 1.00 89.62 284 LYS A O 1
ATOM 2373 N N . ILE A 1 285 ? 28.888 17.345 -26.071 1.00 90.06 285 ILE A N 1
ATOM 2374 C CA . ILE A 1 285 ? 28.142 17.361 -24.805 1.00 90.06 285 ILE A CA 1
ATOM 2375 C C . ILE A 1 285 ? 26.640 17.326 -25.107 1.00 90.06 285 ILE A C 1
ATOM 2377 O O . ILE A 1 285 ? 26.144 18.071 -25.959 1.00 90.06 285 ILE A O 1
ATOM 2381 N N . LEU A 1 286 ? 25.916 16.446 -24.418 1.00 84.88 286 LEU A N 1
ATOM 2382 C CA . LEU A 1 286 ? 24.468 16.358 -24.535 1.00 84.88 286 LEU A CA 1
ATOM 2383 C C . LEU A 1 286 ? 23.821 17.486 -23.732 1.00 84.88 286 LEU A C 1
ATOM 2385 O O . LEU A 1 286 ? 24.173 17.753 -22.584 1.00 84.88 286 LEU A O 1
ATOM 2389 N N . SER A 1 287 ? 22.835 18.155 -24.330 1.00 79.44 287 SER A N 1
ATOM 2390 C CA . SER A 1 287 ? 22.037 19.126 -23.586 1.00 79.44 287 SER A CA 1
ATOM 2391 C C . SER A 1 287 ? 21.165 18.408 -22.551 1.00 79.44 287 SER A C 1
ATOM 2393 O O . SER A 1 287 ? 20.744 17.267 -22.754 1.00 79.44 287 SER A O 1
ATOM 2395 N N . LYS A 1 288 ? 20.785 19.106 -21.472 1.00 71.25 288 LYS A N 1
ATOM 2396 C CA . LYS A 1 288 ? 19.805 18.585 -20.496 1.00 71.25 288 LYS A CA 1
ATOM 2397 C C . LYS A 1 288 ? 18.492 18.153 -21.155 1.00 71.25 288 LYS A C 1
ATOM 2399 O O . LYS A 1 288 ? 17.806 17.274 -20.651 1.00 71.25 288 LYS A O 1
ATOM 2404 N N . TYR A 1 289 ? 18.129 18.774 -22.276 1.00 69.31 289 TYR A N 1
ATOM 2405 C CA . TYR A 1 289 ? 16.958 18.387 -23.053 1.00 69.31 289 TYR A CA 1
ATOM 2406 C C . TYR A 1 289 ? 17.166 17.061 -23.799 1.00 69.31 289 TYR A C 1
ATOM 2408 O O . TYR A 1 289 ? 16.266 16.231 -23.798 1.00 69.31 289 TYR A O 1
ATOM 2416 N N . ALA A 1 290 ? 18.351 16.838 -24.376 1.00 68.44 290 ALA A N 1
ATOM 2417 C CA . ALA A 1 290 ? 18.697 15.588 -25.053 1.00 68.44 290 ALA A CA 1
ATOM 2418 C C . ALA A 1 290 ? 18.783 14.392 -24.088 1.00 68.44 290 ALA A C 1
ATOM 2420 O O . ALA A 1 290 ? 18.422 13.293 -24.468 1.00 68.44 290 ALA A O 1
ATOM 2421 N N . ILE A 1 291 ? 19.199 14.616 -22.838 1.00 67.88 291 ILE A N 1
ATOM 2422 C CA . ILE A 1 291 ? 19.231 13.591 -21.774 1.00 67.88 291 ILE A CA 1
ATOM 2423 C C . ILE A 1 291 ? 17.816 13.225 -21.275 1.00 67.88 291 ILE A C 1
ATOM 2425 O O . ILE A 1 291 ? 17.579 12.114 -20.791 1.00 67.88 291 ILE A O 1
ATOM 2429 N N . ARG A 1 292 ? 16.873 14.175 -21.361 1.00 65.25 292 ARG A N 1
ATOM 2430 C CA . ARG A 1 292 ? 15.478 14.019 -20.915 1.00 65.25 292 ARG A CA 1
ATOM 2431 C C . ARG A 1 292 ? 14.566 13.362 -21.949 1.00 65.25 292 ARG A C 1
ATOM 2433 O O . ARG A 1 292 ? 13.594 12.729 -21.540 1.00 65.25 292 ARG A O 1
ATOM 2440 N N . LYS A 1 293 ? 14.806 13.618 -23.236 1.00 60.72 293 LYS A N 1
ATOM 2441 C CA . LYS A 1 293 ? 14.046 13.023 -24.342 1.00 60.72 293 LYS A CA 1
ATOM 2442 C C . LYS A 1 293 ? 14.381 11.549 -24.507 1.00 60.72 293 LYS A C 1
ATOM 2444 O O . LYS A 1 293 ? 13.431 10.823 -24.874 1.00 60.72 293 LYS A O 1
#

Sequence (293 aa):
YYPNMQLTQSEMIDFNDFVTDLIALKKEAQNIKSYNGDERYLTETINNHKFHIMSTSQKGFAVTIKNGDVSISFKRFKKITKQPCIKVEYRADYLARYGYVKCVTQMQSFLKEIIPHTYSIASEIHLCTDIQNYDFTIMDFFRMKTRSRKKEVYMEADSNAYFDGMKFTGFVLGAGNFMVRVYNKTHEIKKFPDKSFVKPSRWLVNDNYDENKEVWRIEVQIRRDKLKHLFNEKGYLENSTTCLNSIPDIWDLFMQKFEHKNLDDNSVIEIMKGYRTLKNGSKKILSKYAIRK

pLDDT: mean 90.0, std 10.47, range [39.66, 98.5]

Solvent-accessible surface area (backbone atoms only — not comparable to full-atom values): 16447 Å² total; per-residue (Å²): 53,29,79,42,94,79,53,48,72,65,57,51,48,54,38,34,48,56,48,47,53,49,40,52,50,17,58,56,12,54,70,50,88,57,96,48,68,90,73,15,46,37,83,48,75,56,95,93,38,73,29,35,32,28,42,56,50,53,91,96,33,69,27,24,35,32,50,94,44,38,37,42,27,37,35,67,77,53,98,87,55,98,58,65,32,35,47,78,47,77,32,68,59,42,35,57,73,63,33,58,68,54,52,51,53,54,49,52,53,59,44,34,79,62,47,72,42,59,48,54,61,39,57,63,52,76,49,74,50,77,44,62,97,63,85,81,49,75,63,49,63,72,30,48,35,67,68,71,85,57,90,68,77,61,70,72,85,51,40,50,77,41,63,61,87,89,46,71,43,34,36,34,46,27,45,93,39,49,30,40,37,38,32,37,46,50,60,48,25,74,77,38,60,88,64,42,56,52,45,74,59,52,40,75,75,34,93,87,58,56,92,92,54,68,34,30,31,46,34,42,39,41,22,34,85,46,31,66,75,38,68,56,99,79,41,50,32,24,36,35,66,36,32,64,78,33,48,68,60,54,51,49,53,48,61,68,37,44,43,78,50,96,65,56,69,66,59,46,51,25,49,75,69,44,32,43,74,45,99,86,70,47,76,43,74,53,49,77,63,67,66,60,108